Protein AF-A0A1C7LZR3-F1 (afdb_monomer)

Nearest PDB structures (foldseek):
  7mqa-assembly1_LJ  TM=7.200E-01  e=7.992E-13  Homo sapiens
  7mq9-assembly1_LJ  TM=7.193E-01  e=1.132E-12  Homo sapiens
  6zqd-assembly1_UO  TM=6.254E-01  e=3.768E-10  Saccharomyces cerevisiae S288C
  6lqt-assembly1_AF  TM=6.104E-01  e=6.873E-09  Saccharomyces cerevisiae S288C
  6l3q-assembly1_B  TM=8.251E-01  e=5.052E-07  Thermochaetoides thermophila DSM 1495

InterPro domains:
  IPR018983 U3 small nucleolar RNA-associated protein 15, C-terminal [PF09384] (82-223)

Secondary structure (DSSP, 8-state):
---SS-EEEEEE-TTS-EEEEEETTS-EEEEEPPPPTTS--TT-SS-TTTTSS--STTTS------S----------PPP---TT-------------HHHHHHHTT-HHHHHHHHHHTT--HHHHHHHHHHHHHTT-HHHHHTT--HHHHHHHHHHHHHHTT-TTTHHHHHHHHHHHHHHHGGGTTS-HHHHHHHHHHHHHHHHHHHHHHHHHHHHHHHHHHHHHHHHHHH-

Organism: Grifola frondosa (NCBI:txid5627)

Solvent-accessib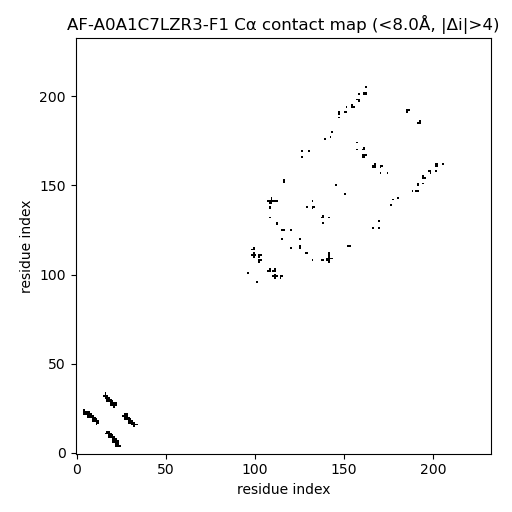le surface area (backbone atoms only — not comparable to full-atom values): 14676 Å² total; per-residue (Å²): 140,85,72,98,54,62,73,75,46,76,50,69,41,97,81,69,36,39,40,40,35,36,26,76,84,75,50,74,51,76,47,73,59,79,84,60,97,85,62,84,72,94,75,78,84,74,56,78,71,70,77,71,55,84,72,61,72,78,76,68,70,90,68,79,89,74,85,86,76,82,88,77,79,72,91,65,82,77,73,84,82,72,63,100,82,64,82,74,78,76,82,75,80,75,79,84,70,55,72,47,58,50,25,56,75,66,71,35,42,41,61,23,54,49,56,48,70,74,40,96,56,61,66,68,61,49,52,50,51,52,51,55,24,55,80,64,71,33,44,65,63,31,63,52,94,61,54,72,81,67,42,48,63,53,55,52,51,41,63,69,38,54,83,36,85,92,44,23,69,63,38,49,56,52,48,51,53,50,48,67,73,42,53,91,57,64,82,77,43,73,70,59,46,53,50,51,53,50,40,52,53,50,53,53,49,49,55,50,51,51,53,52,51,52,51,53,50,52,54,49,52,50,52,52,53,52,53,55,55,65,74,77,109

Sequence (233 aa):
MRYPAPVLCLAISPDETHIAAGMSDGTLSVRRRQPKASEPASKELFSVGALRSGAFESFLGGSLPSLGQGHVREKRKSKPIGDVDELRVESQRKKRLREYDRLLKGFKYSAALDSVLRKQVPPTTTFSLIQELIHRDGLRTALAGRDDVLLEPILRLLLKHVADPRFGEMVCDVANVVVEMYTPVLGQSPLIDALFVRLQKKVAAELRFQKELIKAKGALDMLLASAALFTIA

Radius of gyration: 33.88 Å; Cα contacts (8 Å, |Δi|>4): 132; chains: 1; bounding box: 96×62×61 Å

Foldseek 3Di:
DDDPAAFPDWDADPVNFWIWTQHPVRDIDIDGDDDDPPDPPPPPPDPPVVVPPPPPVVVPDPDDDDPDDDDPPPPDPPDDDDDPPDPDDPPDDDDDDDPLRVCVVVLVQLVSLVVPLVDVDPVVVNLVSLVVCVVVVNLLVNLPPDDPVSCVSLLVNLLVCCLPPVCVVVSVVSVVSNCVRCVVVPPVDPSVVVSVVSNVVSNVVSVVVVVVVVVVVVVVVVVVVVVVVVVVD

Mean predicted aligned error: 17.24 Å

Structure (mmCIF, N/CA/C/O backbone):
data_AF-A0A1C7LZR3-F1
#
_entry.id   AF-A0A1C7LZR3-F1
#
loop_
_atom_site.group_PDB
_atom_site.id
_atom_site.type_symbol
_atom_site.label_atom_id
_atom_site.label_alt_id
_atom_site.label_comp_id
_atom_site.label_asym_id
_atom_site.label_entity_id
_atom_site.label_seq_id
_atom_site.pdbx_PDB_ins_code
_atom_site.Cartn_x
_atom_site.Cartn_y
_atom_site.Cartn_z
_atom_site.occupancy
_atom_site.B_iso_or_equiv
_atom_site.auth_seq_id
_atom_site.auth_comp_id
_atom_site.auth_asym_id
_atom_site.auth_atom_id
_atom_site.pdbx_PDB_model_num
ATOM 1 N N . MET A 1 1 ? 19.565 42.910 -1.222 1.00 63.09 1 MET A N 1
ATOM 2 C CA . MET A 1 1 ? 19.809 42.367 -2.579 1.00 63.09 1 ME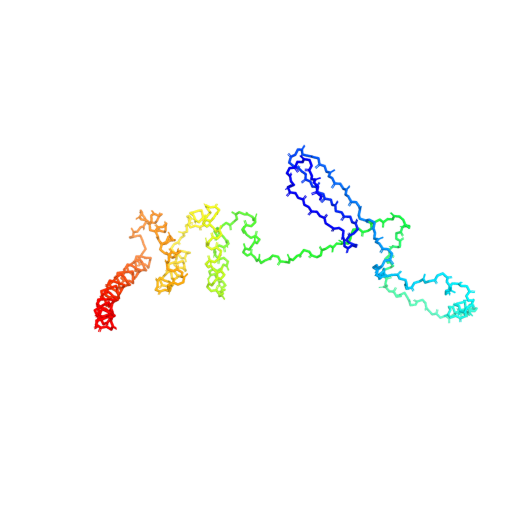T A CA 1
ATOM 3 C C . MET A 1 1 ? 18.466 42.242 -3.281 1.00 63.09 1 MET A C 1
ATOM 5 O O . MET A 1 1 ? 17.587 41.619 -2.705 1.00 63.09 1 MET A O 1
ATOM 9 N N . ARG A 1 2 ? 18.269 42.869 -4.448 1.00 80.44 2 ARG A N 1
ATOM 10 C CA . ARG A 1 2 ? 17.030 42.750 -5.239 1.00 80.44 2 ARG A CA 1
ATOM 11 C C . ARG A 1 2 ? 17.375 42.219 -6.630 1.00 80.44 2 ARG A C 1
ATOM 13 O O . ARG A 1 2 ? 18.298 42.744 -7.256 1.00 80.44 2 ARG A O 1
ATOM 20 N N . TYR A 1 3 ? 16.667 41.177 -7.058 1.00 87.06 3 TYR A N 1
ATOM 21 C CA . TYR A 1 3 ? 16.706 40.660 -8.424 1.00 87.06 3 TYR A CA 1
ATOM 22 C C . TYR A 1 3 ? 15.549 41.276 -9.221 1.00 87.06 3 TYR A C 1
ATOM 24 O O . TYR A 1 3 ? 14.493 41.514 -8.632 1.00 87.06 3 TYR A O 1
ATOM 32 N N . PRO A 1 4 ? 15.749 41.588 -10.511 1.00 86.44 4 PRO A N 1
ATOM 33 C CA . PRO A 1 4 ? 14.726 42.224 -11.339 1.00 86.44 4 PRO A CA 1
ATOM 34 C C . PRO A 1 4 ? 13.537 41.300 -11.639 1.00 86.44 4 PRO A C 1
ATOM 36 O O . PRO A 1 4 ? 12.422 41.787 -11.790 1.00 86.44 4 PRO A O 1
ATOM 39 N N . ALA A 1 5 ? 13.759 39.985 -11.668 1.00 88.75 5 ALA A N 1
ATOM 40 C CA . ALA A 1 5 ? 12.741 38.974 -11.926 1.00 88.75 5 ALA A CA 1
ATOM 41 C C . ALA A 1 5 ? 12.815 37.824 -10.894 1.00 88.75 5 ALA A C 1
ATOM 43 O O . ALA A 1 5 ? 13.836 37.670 -10.210 1.00 88.75 5 ALA A O 1
ATOM 44 N N . PRO A 1 6 ? 11.741 37.021 -10.748 1.00 92.12 6 PRO A N 1
ATOM 45 C CA . PRO A 1 6 ? 11.723 35.837 -9.890 1.00 92.12 6 PRO A CA 1
ATOM 46 C C . PRO A 1 6 ? 12.875 34.870 -10.191 1.00 92.12 6 PRO A C 1
ATOM 48 O O . PRO A 1 6 ? 13.118 34.515 -11.343 1.00 92.12 6 PRO A O 1
ATOM 51 N N . VAL A 1 7 ? 13.578 34.427 -9.148 1.00 91.31 7 VAL A N 1
ATOM 52 C CA . VAL A 1 7 ? 14.713 33.497 -9.261 1.00 91.31 7 VAL A CA 1
ATOM 53 C C . VAL A 1 7 ? 14.196 32.060 -9.332 1.00 91.31 7 VAL A C 1
ATOM 55 O O . VAL A 1 7 ? 13.480 31.620 -8.436 1.00 91.31 7 VAL A O 1
ATOM 58 N N . LEU A 1 8 ? 14.591 31.324 -10.371 1.00 91.38 8 LEU A N 1
ATOM 59 C CA . LEU A 1 8 ? 14.262 29.907 -10.561 1.00 91.38 8 LEU A CA 1
ATOM 60 C C . LEU A 1 8 ? 15.380 28.981 -10.076 1.00 91.38 8 LEU A C 1
ATOM 62 O O . LEU A 1 8 ? 15.114 27.897 -9.559 1.00 91.38 8 LEU A O 1
ATOM 66 N N . CYS A 1 9 ? 16.637 29.391 -10.245 1.00 87.31 9 CYS A N 1
ATOM 67 C CA . CYS A 1 9 ? 17.792 28.607 -9.824 1.00 87.31 9 CYS A CA 1
ATOM 68 C C . CYS A 1 9 ? 18.914 29.500 -9.288 1.00 87.31 9 CYS A C 1
ATOM 70 O O . CYS A 1 9 ? 19.078 30.645 -9.708 1.00 87.31 9 CYS A O 1
ATOM 72 N N . LEU A 1 10 ? 19.689 28.970 -8.341 1.00 91.50 10 LEU A N 1
ATOM 73 C CA . LEU A 1 10 ? 20.778 29.676 -7.674 1.00 91.50 10 LEU A CA 1
ATOM 74 C C . LEU A 1 10 ? 21.957 28.720 -7.474 1.00 91.50 10 LEU A C 1
ATOM 76 O O . LEU A 1 10 ? 21.764 27.571 -7.079 1.00 91.50 10 LEU A O 1
ATOM 80 N N . ALA A 1 11 ? 23.171 29.207 -7.703 1.00 90.38 11 ALA A N 1
ATOM 81 C CA . ALA A 1 11 ? 24.409 28.509 -7.392 1.00 90.38 11 ALA A CA 1
ATOM 82 C C . ALA A 1 11 ? 25.384 29.457 -6.688 1.00 90.38 11 ALA A C 1
ATOM 84 O O . ALA A 1 11 ? 25.445 30.649 -6.997 1.00 90.38 11 ALA A O 1
ATOM 85 N N . ILE A 1 12 ? 26.149 28.914 -5.745 1.00 90.56 12 ILE A N 1
ATOM 86 C CA . ILE A 1 12 ? 27.136 29.651 -4.954 1.00 90.56 12 ILE A CA 1
ATOM 87 C C . ILE A 1 12 ? 28.497 28.987 -5.168 1.00 90.56 12 ILE A C 1
ATOM 89 O O . ILE A 1 12 ? 28.594 27.758 -5.181 1.00 90.56 12 ILE A O 1
ATOM 93 N N . SER A 1 13 ? 29.533 29.799 -5.377 1.00 84.38 13 SER A N 1
ATOM 94 C CA . SER A 1 13 ? 30.917 29.326 -5.466 1.00 84.38 13 SER A CA 1
ATOM 95 C C . SER A 1 13 ? 31.362 28.692 -4.138 1.00 84.38 13 SER A C 1
ATOM 97 O O . SER A 1 13 ? 30.980 29.208 -3.088 1.00 84.38 13 SER A O 1
ATOM 99 N N . PRO A 1 14 ? 32.200 27.637 -4.150 1.00 78.88 14 PRO A N 1
ATOM 100 C CA . PRO A 1 14 ? 32.770 27.048 -2.934 1.00 78.88 14 PRO A CA 1
ATOM 101 C C . PRO A 1 14 ? 33.506 28.052 -2.037 1.00 78.88 14 PRO A C 1
ATOM 103 O O . PRO A 1 14 ? 33.539 27.870 -0.827 1.00 78.88 14 PRO A O 1
ATOM 106 N N . ASP A 1 15 ? 34.050 29.120 -2.627 1.00 79.56 15 ASP A N 1
ATOM 107 C CA . ASP A 1 15 ? 34.745 30.190 -1.903 1.00 79.56 15 ASP A CA 1
ATOM 108 C C . ASP A 1 15 ? 33.789 31.299 -1.410 1.00 79.56 15 ASP A C 1
ATOM 110 O O . ASP A 1 15 ? 34.239 32.364 -1.002 1.00 79.56 15 ASP A O 1
ATOM 114 N N . GLU A 1 16 ? 32.467 31.119 -1.543 1.00 79.44 16 GLU A N 1
ATOM 115 C CA . GLU A 1 16 ? 31.407 32.090 -1.192 1.00 79.44 16 GLU A CA 1
ATOM 116 C C . GLU A 1 16 ? 31.527 33.469 -1.880 1.00 79.44 16 GLU A C 1
ATOM 118 O O . GLU A 1 16 ? 30.827 34.432 -1.558 1.00 79.44 16 GLU A O 1
ATOM 123 N N . THR A 1 17 ? 32.404 33.574 -2.878 1.00 84.56 17 THR A N 1
ATOM 124 C CA . THR A 1 17 ? 32.728 34.832 -3.559 1.00 84.56 17 THR A CA 1
ATOM 125 C C . THR A 1 17 ? 31.755 35.182 -4.676 1.00 84.56 17 THR A C 1
ATOM 127 O O . THR A 1 17 ? 31.560 36.362 -4.964 1.00 84.56 17 THR A O 1
ATOM 130 N N . HIS A 1 18 ? 31.149 34.184 -5.319 1.00 87.88 18 HIS A N 1
ATOM 131 C CA . HIS A 1 18 ? 30.285 34.371 -6.483 1.00 87.88 18 HIS A CA 1
ATOM 132 C C . HIS A 1 18 ? 28.933 33.710 -6.257 1.00 87.88 18 HIS A C 1
ATOM 134 O O . HIS A 1 18 ? 28.857 32.569 -5.802 1.00 87.88 18 HIS A O 1
ATOM 140 N N . ILE A 1 19 ? 27.876 34.427 -6.624 1.00 90.44 19 ILE A N 1
ATOM 141 C CA . ILE A 1 19 ? 26.504 33.934 -6.642 1.00 90.44 19 ILE A CA 1
ATOM 142 C C . ILE A 1 19 ? 25.979 34.102 -8.066 1.00 90.44 19 ILE A C 1
ATOM 144 O O . ILE A 1 19 ? 26.005 35.208 -8.610 1.00 90.44 19 ILE A O 1
ATOM 148 N N . ALA A 1 20 ? 25.502 33.013 -8.661 1.00 91.81 20 ALA A N 1
ATOM 149 C CA . ALA A 1 20 ? 24.847 33.003 -9.962 1.00 91.81 20 ALA A CA 1
ATOM 150 C C . ALA A 1 20 ? 23.364 32.659 -9.780 1.00 91.81 20 ALA A C 1
ATOM 152 O O . ALA A 1 20 ? 23.044 31.631 -9.187 1.00 91.81 20 ALA A O 1
ATOM 153 N N . ALA A 1 21 ? 22.468 33.515 -10.273 1.00 92.38 21 ALA A N 1
ATOM 154 C CA . ALA A 1 21 ? 21.018 33.345 -10.186 1.00 92.38 21 ALA A CA 1
ATOM 155 C C . ALA A 1 21 ? 20.388 33.360 -11.585 1.00 92.38 21 ALA A C 1
ATOM 157 O O . ALA A 1 21 ? 20.572 34.331 -12.321 1.00 92.38 21 ALA A O 1
ATOM 158 N N . GLY A 1 22 ? 19.646 32.311 -11.942 1.00 94.19 22 GLY A N 1
ATOM 159 C CA . GLY A 1 22 ? 18.825 32.259 -13.153 1.00 94.19 22 GLY A CA 1
ATOM 160 C C . GLY A 1 22 ? 17.393 32.696 -12.857 1.00 94.19 22 GLY A C 1
ATOM 161 O O . GLY A 1 22 ? 16.789 32.226 -11.889 1.00 94.19 22 GLY A O 1
ATOM 162 N N . MET A 1 23 ? 16.863 33.607 -13.669 1.00 93.88 23 MET A N 1
ATOM 163 C CA . MET A 1 23 ? 15.552 34.231 -13.476 1.00 93.88 23 MET A CA 1
ATOM 164 C C . MET A 1 23 ? 14.506 33.718 -14.478 1.00 93.88 23 MET A C 1
ATOM 166 O O . MET A 1 23 ? 14.837 33.096 -15.487 1.00 93.88 23 MET A O 1
ATOM 170 N N . SER A 1 24 ? 13.224 33.954 -14.189 1.00 92.75 24 SER A N 1
ATOM 171 C CA . SER A 1 24 ? 12.091 33.481 -15.002 1.00 92.75 24 SER A CA 1
ATOM 172 C C . SER A 1 24 ? 11.977 34.124 -16.385 1.00 92.75 24 SER A C 1
ATOM 174 O O . SER A 1 24 ? 11.286 33.595 -17.247 1.00 92.75 24 SER A O 1
ATOM 176 N N . ASP A 1 25 ? 12.642 35.256 -16.598 1.00 88.12 25 ASP A N 1
ATOM 177 C CA . ASP A 1 25 ? 12.752 35.942 -17.889 1.00 88.12 25 ASP A CA 1
ATOM 178 C C . ASP A 1 25 ? 13.878 35.371 -18.776 1.00 88.12 25 ASP A C 1
ATOM 180 O O . ASP A 1 25 ? 14.120 35.867 -19.873 1.00 88.12 25 ASP A O 1
ATOM 184 N N . GLY A 1 26 ? 14.573 34.325 -18.311 1.00 84.94 26 GLY A N 1
ATOM 185 C CA . GLY A 1 26 ? 15.705 33.718 -19.007 1.00 84.94 26 GLY A CA 1
ATOM 186 C C . GLY A 1 26 ? 17.026 34.462 -18.807 1.00 84.94 26 GLY A C 1
ATOM 187 O O . GLY A 1 26 ? 18.037 34.067 -19.388 1.00 84.94 26 GLY A O 1
ATOM 188 N N . THR A 1 27 ? 17.057 35.513 -17.981 1.00 88.25 27 THR A N 1
ATOM 189 C CA . THR A 1 27 ? 18.289 36.254 -17.705 1.00 88.25 27 THR A CA 1
ATOM 190 C C . THR A 1 27 ? 19.099 35.605 -16.576 1.00 88.25 27 THR A C 1
ATOM 192 O O . THR A 1 27 ? 18.567 34.993 -15.643 1.00 88.25 27 THR A O 1
ATOM 195 N N . LEU A 1 28 ? 20.427 35.717 -16.669 1.00 88.62 28 LEU A N 1
ATOM 196 C CA . LEU A 1 28 ? 21.382 35.210 -15.681 1.00 88.62 28 LEU A CA 1
ATOM 197 C C . LEU A 1 28 ? 22.049 36.391 -14.969 1.00 88.62 28 LEU A C 1
ATOM 199 O O . LEU A 1 28 ? 22.733 37.196 -15.596 1.00 88.62 28 LEU A O 1
ATOM 203 N N . SER A 1 29 ? 21.902 36.472 -13.646 1.00 89.25 29 SER A N 1
ATOM 204 C CA . SER A 1 29 ? 22.586 37.468 -12.815 1.00 89.25 29 SER A CA 1
ATOM 205 C C . SER A 1 29 ? 23.746 36.823 -12.060 1.00 89.25 29 SER A C 1
ATOM 207 O O . SER A 1 29 ? 23.520 36.075 -11.108 1.00 89.25 29 SER A O 1
ATOM 209 N N . VAL A 1 30 ? 24.985 37.184 -12.409 1.00 90.12 30 VAL A N 1
ATOM 210 C CA . VAL A 1 30 ? 26.196 36.809 -11.658 1.00 90.12 30 VAL A CA 1
ATOM 211 C C . VAL A 1 30 ? 26.657 37.994 -10.818 1.00 90.12 30 VAL A C 1
ATOM 213 O O . VAL A 1 30 ? 26.871 39.090 -11.331 1.00 90.12 30 VAL A O 1
ATOM 216 N N . ARG A 1 31 ? 26.803 37.788 -9.510 1.00 85.12 31 ARG A N 1
ATOM 217 C CA . ARG A 1 31 ? 27.263 38.815 -8.571 1.00 85.12 31 ARG A CA 1
ATOM 218 C C . ARG A 1 31 ? 28.459 38.311 -7.784 1.00 85.12 31 ARG A C 1
ATOM 220 O O . ARG A 1 31 ? 28.472 37.169 -7.330 1.00 85.12 31 ARG A O 1
ATOM 227 N N . ARG A 1 32 ? 29.442 39.190 -7.596 1.00 86.56 32 ARG A N 1
ATOM 228 C CA . ARG A 1 32 ? 30.658 38.921 -6.828 1.00 86.56 32 ARG A CA 1
ATOM 229 C C . ARG A 1 32 ? 30.639 39.712 -5.522 1.00 86.56 32 ARG A C 1
ATOM 231 O O . ARG A 1 32 ? 30.422 40.922 -5.537 1.00 86.56 32 ARG A O 1
ATOM 238 N N . ARG A 1 33 ? 30.878 39.038 -4.398 1.00 82.00 33 ARG A N 1
ATOM 239 C CA . ARG A 1 33 ? 31.160 39.668 -3.103 1.00 82.00 33 ARG A CA 1
ATOM 240 C C . ARG A 1 33 ? 32.653 40.000 -3.056 1.00 82.00 33 ARG A C 1
ATOM 242 O O . ARG A 1 33 ? 33.479 39.128 -3.311 1.00 82.00 33 ARG A O 1
ATOM 249 N N . GLN A 1 34 ? 33.004 41.247 -2.736 1.00 72.44 34 GLN A N 1
ATOM 250 C CA . GLN A 1 34 ? 34.378 41.567 -2.343 1.00 72.44 34 GLN A CA 1
ATOM 251 C C . GLN A 1 34 ? 34.533 41.255 -0.847 1.00 72.44 34 GLN A C 1
ATOM 253 O O . GLN A 1 34 ? 33.767 41.805 -0.047 1.00 72.44 34 GLN A O 1
ATOM 258 N N . PRO A 1 35 ? 35.442 40.345 -0.456 1.00 67.38 35 PRO A N 1
ATOM 259 C CA . PRO A 1 35 ? 35.682 40.065 0.953 1.00 67.38 35 PRO A CA 1
ATOM 260 C C . PRO A 1 35 ? 36.243 41.321 1.634 1.00 67.38 35 PRO A C 1
ATOM 262 O O . PRO A 1 35 ? 37.084 42.024 1.075 1.00 67.38 35 PRO A O 1
ATOM 265 N N . LYS A 1 36 ? 35.748 41.632 2.837 1.00 63.28 36 LYS A N 1
ATOM 266 C CA . LYS A 1 36 ? 36.325 42.690 3.678 1.00 63.28 36 LYS A CA 1
ATOM 267 C C . LYS A 1 36 ? 37.627 42.169 4.287 1.00 63.28 36 LYS A C 1
ATOM 269 O O . LYS A 1 36 ? 37.694 41.004 4.659 1.00 63.28 36 LYS A O 1
ATOM 274 N N . ALA A 1 37 ? 38.610 43.051 4.468 1.00 58.75 37 ALA A N 1
ATOM 275 C CA . ALA A 1 37 ? 39.942 42.743 5.009 1.00 58.75 37 ALA A CA 1
ATOM 276 C C . ALA A 1 37 ? 39.963 42.120 6.429 1.00 58.75 37 ALA A C 1
ATOM 278 O O . ALA A 1 37 ? 41.032 41.823 6.948 1.00 58.75 37 ALA A O 1
ATOM 279 N N . SER A 1 38 ? 38.804 41.936 7.068 1.00 57.44 38 SER A N 1
ATOM 280 C CA . SER A 1 38 ? 38.648 41.374 8.413 1.00 57.44 38 SER A CA 1
ATOM 281 C C . SER A 1 38 ? 38.247 39.892 8.444 1.00 57.44 38 SER A C 1
ATOM 283 O O . SER A 1 38 ? 38.102 39.343 9.532 1.00 57.44 38 SER A O 1
ATOM 285 N N . GLU A 1 39 ? 38.022 39.240 7.298 1.00 56.47 39 GLU A N 1
ATOM 286 C CA . GLU A 1 39 ? 37.823 37.782 7.240 1.00 56.47 39 GLU A CA 1
ATOM 287 C C . GLU A 1 39 ? 39.171 37.097 6.950 1.00 56.47 39 GLU A C 1
ATOM 289 O O . GLU A 1 39 ? 39.850 37.496 5.999 1.00 56.47 39 GLU A O 1
ATOM 294 N N . PRO A 1 40 ? 39.605 36.094 7.743 1.00 50.72 40 PRO A N 1
ATOM 295 C CA . PRO A 1 40 ? 40.865 35.418 7.483 1.00 50.72 40 PRO A CA 1
ATOM 296 C C . PRO A 1 40 ? 40.730 34.628 6.182 1.00 50.72 40 PRO A C 1
ATOM 298 O O . PRO A 1 40 ? 40.030 33.617 6.117 1.00 50.72 40 PRO A O 1
ATOM 301 N N . ALA A 1 41 ? 41.412 35.096 5.138 1.00 48.50 41 ALA A N 1
ATOM 302 C CA . ALA A 1 41 ? 41.631 34.325 3.930 1.00 48.50 41 ALA A CA 1
ATOM 303 C C . ALA A 1 41 ? 42.384 33.051 4.326 1.00 48.50 41 ALA A C 1
ATOM 305 O O . ALA A 1 41 ? 43.579 33.070 4.625 1.00 48.50 41 ALA A O 1
ATOM 306 N N . SER A 1 42 ? 41.685 31.924 4.361 1.00 50.69 42 SER A N 1
ATOM 307 C CA . SER A 1 42 ? 42.279 30.606 4.542 1.00 50.69 42 SER A CA 1
ATOM 308 C C . SER A 1 42 ? 43.036 30.214 3.271 1.00 50.69 42 SER A C 1
ATOM 310 O O . SER A 1 42 ? 42.582 29.344 2.538 1.00 50.69 42 SER A O 1
ATOM 312 N N . LYS A 1 43 ? 44.154 30.905 2.978 1.00 53.03 43 LYS A N 1
ATOM 313 C CA . LYS A 1 43 ? 45.186 30.564 1.972 1.00 53.03 43 LYS A CA 1
ATOM 314 C C . LYS A 1 43 ? 46.352 31.579 1.933 1.00 53.03 43 LYS A C 1
ATOM 316 O O . LYS A 1 43 ? 46.850 31.915 0.871 1.00 53.03 43 LYS A O 1
ATOM 321 N N . GLU A 1 44 ? 46.870 31.998 3.085 1.00 45.97 44 GLU A N 1
ATOM 322 C CA . GLU A 1 44 ? 48.230 32.573 3.198 1.00 45.97 44 GLU A CA 1
ATOM 323 C C . GLU A 1 44 ? 49.224 31.470 3.618 1.00 45.97 44 GLU A C 1
ATOM 325 O O . GLU A 1 44 ? 49.938 31.580 4.609 1.00 45.97 44 GLU A O 1
ATOM 330 N N . LEU A 1 45 ? 49.225 30.336 2.905 1.00 45.53 45 LEU A N 1
ATOM 331 C CA . LEU A 1 45 ? 50.180 29.235 3.132 1.00 45.53 45 LEU A CA 1
ATOM 332 C C . LEU A 1 45 ? 51.399 29.292 2.199 1.00 45.53 45 LEU A C 1
ATOM 334 O O . LEU A 1 45 ? 52.289 28.456 2.309 1.00 45.53 45 LEU A O 1
ATOM 338 N N . PHE A 1 46 ? 51.477 30.296 1.323 1.00 48.59 46 PHE A N 1
ATOM 339 C CA . PHE A 1 46 ? 52.637 30.538 0.465 1.00 48.59 46 PHE A CA 1
ATOM 340 C C . PHE A 1 46 ? 52.953 32.030 0.430 1.00 48.59 46 PHE A C 1
ATOM 342 O O . PHE A 1 46 ? 52.800 32.702 -0.588 1.00 48.59 46 PHE A O 1
ATOM 349 N N . SER A 1 47 ? 53.376 32.563 1.577 1.00 44.38 47 SER A N 1
ATOM 350 C CA . SER A 1 47 ? 53.903 33.917 1.633 1.00 44.38 47 SER A CA 1
ATOM 351 C C . SER A 1 47 ? 55.175 34.002 0.782 1.00 44.38 47 SER A C 1
ATOM 353 O O . SER A 1 47 ? 56.101 33.194 0.881 1.00 44.38 47 SER A O 1
ATOM 355 N N . VAL A 1 48 ? 55.222 35.032 -0.057 1.00 52.59 48 VAL A N 1
ATOM 356 C CA . VAL A 1 48 ? 56.306 35.378 -0.994 1.00 52.59 48 VAL A CA 1
ATOM 357 C C . VAL A 1 48 ? 57.680 35.522 -0.298 1.00 52.59 48 VAL A C 1
ATOM 359 O O . VAL A 1 48 ? 58.721 35.517 -0.951 1.00 52.59 48 VAL A O 1
ATOM 362 N N . GLY A 1 49 ? 57.710 35.589 1.038 1.00 49.97 49 GLY A N 1
ATOM 363 C CA . GLY A 1 49 ? 58.930 35.576 1.849 1.00 49.97 49 GLY A CA 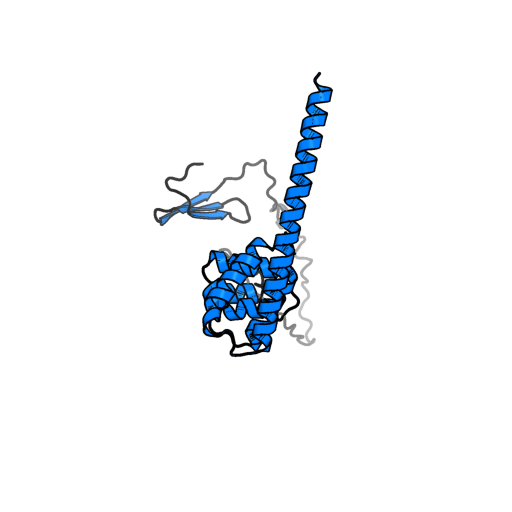1
ATOM 364 C C . GLY A 1 49 ? 59.654 34.224 1.897 1.00 49.97 49 GLY A C 1
ATOM 365 O O . GLY A 1 49 ? 60.879 34.212 1.998 1.00 49.97 49 GLY A O 1
ATOM 366 N N . ALA A 1 50 ? 58.945 33.096 1.757 1.00 47.81 50 ALA A N 1
ATOM 367 C CA . ALA A 1 50 ? 59.556 31.761 1.787 1.00 47.81 50 ALA A CA 1
ATOM 368 C C . ALA A 1 50 ? 60.298 31.398 0.485 1.00 47.81 50 ALA A C 1
ATOM 370 O O . ALA A 1 50 ? 61.155 30.523 0.492 1.00 47.81 50 ALA A O 1
ATOM 371 N N . LEU A 1 51 ? 60.017 32.099 -0.620 1.00 53.12 51 LEU A N 1
ATOM 372 C CA . LEU A 1 51 ? 60.701 31.917 -1.908 1.00 53.12 51 LEU A CA 1
ATOM 373 C C . LEU A 1 51 ? 62.040 32.672 -1.999 1.00 53.12 51 LEU A C 1
ATOM 375 O O . LEU A 1 51 ? 62.789 32.465 -2.949 1.00 53.12 51 LEU A O 1
ATOM 379 N N . ARG A 1 52 ? 62.347 33.564 -1.044 1.00 50.97 52 ARG A N 1
ATOM 380 C CA . ARG A 1 52 ? 63.570 34.390 -1.063 1.00 50.97 52 ARG A CA 1
ATOM 381 C C . ARG A 1 52 ? 64.748 33.806 -0.291 1.00 50.97 52 ARG A C 1
ATOM 383 O O . ARG A 1 52 ? 65.861 34.291 -0.474 1.00 50.97 52 ARG A O 1
ATOM 390 N N . SER A 1 53 ? 64.547 32.797 0.556 1.00 48.50 53 SER A N 1
ATOM 391 C CA . SER A 1 53 ? 65.676 32.099 1.168 1.00 48.50 53 SER A CA 1
ATOM 392 C C . SER A 1 53 ? 66.041 30.921 0.264 1.00 48.50 53 SER A C 1
ATOM 394 O O . SER A 1 53 ? 65.242 30.015 0.044 1.00 48.50 53 SER A O 1
ATOM 396 N N . GLY A 1 54 ? 67.238 30.962 -0.324 1.00 49.84 54 GLY A N 1
ATOM 397 C CA . GLY A 1 54 ? 67.792 29.929 -1.210 1.00 49.84 54 GLY A CA 1
ATOM 398 C C . GLY A 1 54 ? 68.089 28.599 -0.505 1.00 49.84 54 GLY A C 1
ATOM 399 O O . GLY A 1 54 ? 69.117 27.984 -0.747 1.00 49.84 54 GLY A O 1
ATOM 400 N N . ALA A 1 55 ? 67.213 28.163 0.400 1.00 49.78 55 ALA A N 1
ATOM 401 C CA . ALA A 1 55 ? 67.338 26.943 1.185 1.00 49.78 55 ALA A CA 1
ATOM 402 C C . ALA A 1 55 ? 66.658 25.726 0.525 1.00 49.78 55 ALA A C 1
ATOM 404 O O . ALA A 1 55 ? 66.739 24.623 1.061 1.00 49.78 55 ALA A O 1
ATOM 405 N N . PHE A 1 56 ? 65.993 25.897 -0.627 1.00 45.94 56 PHE A N 1
ATOM 406 C CA . PHE A 1 56 ? 65.298 24.806 -1.324 1.00 45.94 56 PHE A CA 1
ATOM 407 C C . PHE A 1 56 ? 66.144 24.106 -2.406 1.00 45.94 56 PHE A C 1
ATOM 409 O O . PHE A 1 56 ? 65.895 22.940 -2.705 1.00 45.94 56 PHE A O 1
ATOM 416 N N . GLU A 1 57 ? 67.191 24.747 -2.941 1.00 50.75 57 GLU A N 1
ATOM 417 C CA . GLU A 1 57 ? 68.074 24.132 -3.955 1.00 50.75 57 GLU A CA 1
ATOM 418 C C . GLU A 1 57 ? 68.896 22.952 -3.408 1.00 50.75 57 GLU A C 1
ATOM 420 O O . GLU A 1 57 ? 69.247 22.039 -4.151 1.00 50.75 57 GLU A O 1
ATOM 425 N N . SER A 1 58 ? 69.123 22.901 -2.095 1.00 53.00 58 SER A N 1
ATOM 426 C CA . SER A 1 58 ? 69.908 21.841 -1.453 1.00 53.00 58 SER A CA 1
ATOM 427 C C . SER A 1 58 ? 69.102 20.579 -1.117 1.00 53.00 58 SER A C 1
ATOM 429 O O . SER A 1 58 ? 69.694 19.563 -0.761 1.00 53.00 58 SER A O 1
ATOM 431 N N . PHE A 1 59 ? 67.764 20.613 -1.211 1.00 48.97 59 PHE A N 1
ATOM 432 C CA . PHE A 1 59 ? 66.903 19.477 -0.836 1.00 48.97 59 PHE A CA 1
ATOM 433 C C . PHE A 1 59 ? 66.440 18.632 -2.038 1.00 48.97 59 PHE A C 1
ATOM 435 O O . PHE A 1 59 ? 65.955 17.517 -1.859 1.00 48.97 59 PHE A O 1
ATOM 442 N N . LEU A 1 60 ? 66.645 19.114 -3.269 1.00 49.03 60 LEU A N 1
ATOM 443 C CA . LEU A 1 60 ? 66.391 18.377 -4.515 1.00 49.03 60 LEU A CA 1
ATOM 444 C C . LEU A 1 60 ? 67.693 17.950 -5.210 1.00 49.03 60 LEU A C 1
ATOM 446 O O . LEU A 1 60 ? 67.853 18.102 -6.415 1.00 49.03 60 LEU A O 1
ATOM 450 N N . GLY A 1 61 ? 68.607 17.361 -4.433 1.00 46.41 61 GLY A N 1
ATOM 451 C CA . GLY A 1 61 ? 69.393 16.213 -4.895 1.00 46.41 61 GLY A CA 1
ATOM 452 C C . GLY A 1 61 ? 70.153 16.389 -6.209 1.00 46.41 61 GLY A C 1
ATOM 453 O O . GLY A 1 61 ? 70.008 15.577 -7.120 1.00 46.41 61 GLY A O 1
ATOM 454 N N . GLY A 1 62 ? 71.012 17.405 -6.285 1.00 54.59 62 GLY A N 1
ATOM 455 C CA . GLY A 1 62 ? 72.099 17.422 -7.256 1.00 54.59 62 GLY A CA 1
ATOM 456 C C . GLY A 1 62 ? 73.114 16.321 -6.937 1.00 54.59 62 GLY A C 1
ATOM 457 O O . GLY A 1 62 ? 74.018 16.526 -6.132 1.00 54.59 62 GLY A O 1
ATOM 458 N N . SER A 1 63 ? 72.987 15.159 -7.582 1.00 41.59 63 SER A N 1
ATOM 459 C CA . SER A 1 63 ? 74.082 14.196 -7.719 1.00 41.59 63 SER A CA 1
ATOM 460 C C . SER A 1 63 ? 74.270 13.828 -9.187 1.00 41.59 63 SER A C 1
ATOM 462 O O . SER A 1 63 ? 73.332 13.404 -9.860 1.00 41.59 63 SER A O 1
ATOM 464 N N . LEU A 1 64 ? 75.507 13.999 -9.643 1.00 48.31 64 LEU A N 1
ATOM 465 C CA . LEU A 1 64 ? 76.077 13.593 -10.927 1.00 48.31 64 LEU A CA 1
ATOM 466 C C . LEU A 1 64 ? 75.637 12.184 -11.389 1.00 48.31 64 LEU A C 1
ATOM 468 O O . LEU A 1 64 ?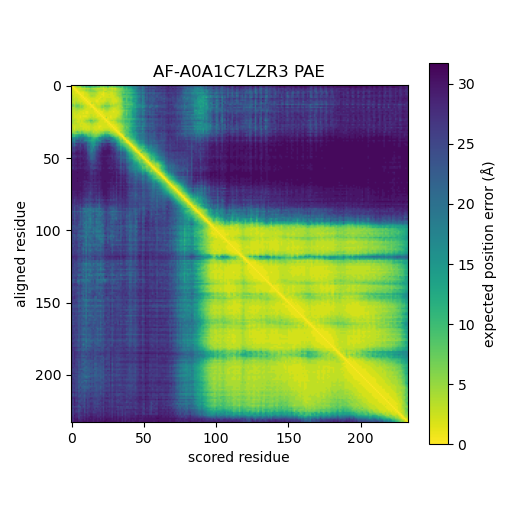 75.317 11.334 -10.554 1.00 48.31 64 LEU A O 1
ATOM 472 N N . PRO A 1 65 ? 75.655 11.894 -12.707 1.00 47.44 65 PRO A N 1
ATOM 473 C CA . PRO A 1 65 ? 75.192 10.618 -13.230 1.00 47.44 65 PRO A CA 1
ATOM 474 C C . PRO A 1 65 ? 76.171 9.504 -12.844 1.00 47.44 65 PRO A C 1
ATOM 476 O O . PRO A 1 65 ? 77.271 9.409 -13.385 1.00 47.44 65 PRO A O 1
ATOM 479 N N . SER A 1 66 ? 75.757 8.631 -11.928 1.00 45.72 66 SER A N 1
ATOM 480 C CA . SER A 1 66 ? 76.381 7.319 -11.772 1.00 45.72 66 SER A CA 1
ATOM 481 C C . SER A 1 66 ? 75.834 6.406 -12.868 1.00 45.72 66 SER A C 1
ATOM 483 O O . SER A 1 66 ? 74.654 6.048 -12.868 1.00 45.72 66 SER A O 1
ATOM 485 N N . LEU A 1 67 ? 76.681 6.089 -13.850 1.00 47.69 67 LEU A N 1
ATOM 486 C CA . LEU A 1 67 ? 76.405 5.065 -14.850 1.00 47.69 67 LEU A CA 1
ATOM 487 C C . LEU A 1 67 ? 76.094 3.731 -14.156 1.00 47.69 67 LEU A C 1
ATOM 489 O O . LEU A 1 67 ? 76.889 3.237 -13.363 1.00 47.69 67 LEU A O 1
ATOM 493 N N . GLY A 1 68 ? 74.976 3.117 -14.546 1.00 55.91 68 GLY A N 1
ATOM 494 C CA . GLY A 1 68 ? 74.664 1.730 -14.214 1.00 55.91 68 GLY A CA 1
ATOM 495 C C . GLY A 1 68 ? 73.815 1.549 -12.960 1.00 55.91 68 GLY A C 1
ATOM 496 O O . GLY A 1 68 ? 74.305 1.042 -11.962 1.00 55.91 68 GLY A O 1
ATOM 497 N N . GLN A 1 69 ? 72.518 1.858 -13.035 1.00 46.47 69 GLN A N 1
ATOM 498 C CA . GLN A 1 69 ? 71.489 1.205 -12.217 1.00 46.47 69 GLN A CA 1
ATOM 499 C C . GLN A 1 69 ? 70.131 1.272 -12.933 1.00 46.47 69 GLN A C 1
ATOM 501 O O . GLN A 1 69 ? 69.768 2.280 -13.537 1.00 46.47 69 GLN A O 1
ATOM 506 N N . GLY A 1 70 ? 69.432 0.136 -12.955 1.00 46.00 70 GLY A N 1
ATOM 507 C CA . GLY A 1 70 ? 68.304 -0.145 -13.841 1.00 46.00 70 GLY A CA 1
ATOM 508 C C . GLY A 1 70 ? 67.116 0.810 -13.714 1.00 46.00 70 GLY A C 1
ATOM 509 O O . GLY A 1 70 ? 66.721 1.229 -12.628 1.00 46.00 70 GLY A O 1
ATOM 510 N N . HIS A 1 71 ? 66.490 1.094 -14.856 1.00 47.06 71 HIS A N 1
ATOM 511 C CA . HIS A 1 71 ? 65.210 1.788 -14.938 1.00 47.06 71 HIS A CA 1
ATOM 512 C C . HIS A 1 71 ? 64.093 0.951 -14.294 1.00 47.06 71 HIS A C 1
ATOM 514 O O . HIS A 1 71 ? 63.453 0.123 -14.944 1.00 47.06 71 HIS A O 1
ATOM 520 N N . VAL A 1 72 ? 63.794 1.216 -13.023 1.00 56.25 72 VAL A N 1
ATOM 521 C CA . VAL A 1 72 ? 62.500 0.852 -12.443 1.00 56.25 72 VAL A CA 1
ATOM 522 C C . VAL A 1 72 ? 61.498 1.911 -12.891 1.00 56.25 72 VAL A C 1
ATOM 524 O O . VAL A 1 72 ? 61.379 2.986 -12.310 1.00 56.25 72 VAL A O 1
ATOM 527 N N . ARG A 1 73 ? 60.781 1.618 -13.980 1.00 50.84 73 ARG A N 1
ATOM 528 C CA . ARG A 1 73 ? 59.587 2.372 -14.376 1.00 50.84 73 ARG A CA 1
ATOM 529 C C . ARG A 1 73 ? 58.526 2.205 -13.288 1.00 50.84 73 ARG A C 1
ATOM 531 O O . ARG A 1 73 ? 57.746 1.252 -13.323 1.00 50.84 73 ARG A O 1
ATOM 538 N N . GLU A 1 74 ? 58.451 3.142 -12.350 1.00 55.75 74 GLU A N 1
ATOM 539 C CA . GLU A 1 74 ? 57.243 3.296 -11.549 1.00 55.75 74 GLU A CA 1
ATOM 540 C C . GLU A 1 74 ? 56.080 3.635 -12.489 1.00 55.75 74 GLU A C 1
ATOM 542 O O . GLU A 1 74 ? 56.018 4.701 -13.100 1.00 55.75 74 GLU A O 1
ATOM 547 N N . LYS A 1 75 ? 55.131 2.703 -12.623 1.00 53.00 75 LYS A N 1
ATOM 548 C CA . LYS A 1 75 ? 53.855 2.923 -13.314 1.00 53.00 75 LYS A CA 1
ATOM 549 C C . LYS A 1 75 ? 52.963 3.844 -12.475 1.00 53.00 75 LYS A C 1
ATOM 551 O O . LYS A 1 75 ? 51.909 3.434 -11.997 1.00 53.00 75 LYS A O 1
ATOM 556 N N . ARG A 1 76 ? 53.351 5.103 -12.303 1.00 58.53 76 ARG A N 1
ATOM 557 C CA . ARG A 1 76 ? 52.438 6.165 -11.878 1.00 58.53 76 ARG A CA 1
ATOM 558 C C . ARG A 1 76 ? 52.173 7.027 -13.098 1.00 58.53 76 ARG A C 1
ATOM 560 O O . ARG A 1 76 ? 53.058 7.714 -13.587 1.00 58.53 76 ARG A O 1
ATOM 567 N N . LYS A 1 77 ? 50.952 6.930 -13.632 1.00 56.12 77 LYS A N 1
ATOM 568 C CA . LYS A 1 77 ? 50.478 7.828 -14.691 1.00 56.12 77 LYS A CA 1
ATOM 569 C C . LYS A 1 77 ? 50.642 9.259 -14.172 1.00 56.12 77 LYS A C 1
ATOM 571 O O . LYS A 1 77 ? 49.962 9.625 -13.212 1.00 56.12 77 LYS A O 1
ATOM 576 N N . SER A 1 78 ? 51.550 10.032 -14.763 1.00 60.56 78 SER A N 1
ATOM 577 C CA . SER A 1 78 ? 51.651 11.463 -14.505 1.00 60.56 78 SER A CA 1
ATOM 578 C C . SER A 1 78 ? 50.302 12.081 -14.859 1.00 60.56 78 SER A C 1
ATOM 580 O O . SER A 1 78 ? 49.791 11.928 -15.970 1.00 60.56 78 SER A O 1
ATOM 582 N N . LYS A 1 79 ? 49.650 12.701 -13.874 1.00 63.50 79 LYS A N 1
ATOM 583 C CA . LYS A 1 79 ? 48.480 13.528 -14.161 1.00 63.50 79 LYS A CA 1
ATOM 584 C C . LYS A 1 79 ? 49.001 14.731 -14.955 1.00 63.50 79 LYS A C 1
ATOM 586 O O . LYS A 1 79 ? 49.962 15.338 -14.485 1.00 63.50 79 LYS A O 1
ATOM 591 N N . PRO A 1 80 ? 48.425 15.062 -16.121 1.00 60.97 80 PRO A N 1
ATOM 592 C CA . PRO A 1 80 ? 48.811 16.270 -16.833 1.00 60.97 80 PRO A CA 1
ATOM 593 C C . PRO A 1 80 ? 48.566 17.470 -15.913 1.00 60.97 80 PRO A C 1
ATOM 595 O O . PRO A 1 80 ? 47.496 17.588 -15.305 1.00 60.97 80 PRO A O 1
ATOM 598 N N . ILE A 1 81 ? 49.601 18.286 -15.750 1.00 59.78 81 ILE A N 1
ATOM 599 C CA . ILE A 1 81 ? 49.534 19.592 -15.101 1.00 59.78 81 ILE A CA 1
ATOM 600 C C . ILE A 1 81 ? 48.952 20.508 -16.179 1.00 59.78 81 ILE A C 1
ATOM 602 O O . ILE A 1 81 ? 49.595 20.709 -17.205 1.00 59.78 81 ILE A O 1
ATOM 606 N N . GLY A 1 82 ? 47.691 20.912 -16.010 1.00 59.88 82 GLY A N 1
ATOM 607 C CA . GLY A 1 82 ? 47.037 21.865 -16.910 1.00 59.88 82 GLY A CA 1
ATOM 608 C C . GLY A 1 82 ? 47.682 23.245 -16.790 1.00 59.88 82 GLY A C 1
ATOM 609 O O . GLY A 1 82 ? 48.310 23.542 -15.770 1.00 59.88 82 GLY A O 1
ATOM 610 N N . ASP A 1 83 ? 47.545 24.053 -17.840 1.00 67.81 83 ASP A N 1
ATOM 611 C CA . ASP A 1 83 ? 48.048 25.427 -17.881 1.00 67.81 83 ASP A CA 1
ATOM 612 C C . ASP A 1 83 ? 47.428 26.300 -16.777 1.00 67.81 83 ASP A C 1
ATOM 614 O O . ASP A 1 83 ? 46.355 26.006 -16.245 1.00 67.81 83 ASP A O 1
ATOM 618 N N . VAL A 1 84 ? 48.117 27.396 -16.448 1.00 61.19 84 VAL A N 1
ATOM 619 C CA . VAL A 1 84 ? 47.870 28.262 -15.275 1.00 61.19 84 VAL A CA 1
ATOM 620 C C . VAL A 1 84 ? 46.451 28.871 -15.234 1.00 61.19 84 VAL A C 1
ATOM 622 O O . VAL A 1 84 ? 45.993 29.246 -14.157 1.00 61.19 84 VAL A O 1
ATOM 625 N N . ASP A 1 85 ? 45.717 28.869 -16.355 1.00 59.72 85 ASP A N 1
ATOM 626 C CA . ASP A 1 85 ? 44.347 29.397 -16.480 1.00 59.72 85 ASP A CA 1
ATOM 627 C C . ASP A 1 85 ? 43.252 28.329 -16.731 1.00 59.72 85 ASP A C 1
ATOM 629 O O . ASP A 1 85 ? 42.095 28.665 -17.007 1.00 59.72 85 ASP A O 1
ATOM 633 N N . GLU A 1 86 ? 43.551 27.027 -16.624 1.00 67.75 86 GLU A N 1
ATOM 634 C CA . GLU A 1 86 ? 42.545 25.977 -16.847 1.00 67.75 86 GLU A CA 1
ATOM 635 C C . GLU A 1 86 ? 41.715 25.691 -15.577 1.00 67.75 86 GLU A C 1
ATOM 637 O O . GLU A 1 86 ? 42.130 24.983 -14.654 1.00 67.75 86 GLU A O 1
ATOM 642 N N . LEU A 1 87 ? 40.481 26.210 -15.533 1.00 63.25 87 LEU A N 1
ATOM 643 C CA . LEU A 1 87 ? 39.499 25.891 -14.489 1.00 63.25 87 LEU A CA 1
ATOM 644 C C . LEU A 1 87 ? 39.034 24.430 -14.603 1.00 63.25 87 LEU A C 1
ATOM 646 O O . LEU A 1 87 ? 38.034 24.105 -15.248 1.00 63.25 87 LEU A O 1
ATOM 650 N N . ARG A 1 88 ? 39.739 23.526 -13.923 1.00 59.81 88 ARG A N 1
ATOM 651 C CA . ARG A 1 88 ? 39.334 22.124 -13.798 1.00 59.81 88 ARG A CA 1
ATOM 652 C C . ARG A 1 88 ? 38.101 22.007 -12.899 1.00 59.81 88 ARG A C 1
ATOM 654 O O . ARG A 1 88 ? 38.215 21.996 -11.677 1.00 59.81 88 ARG A O 1
ATOM 661 N N . VAL A 1 89 ? 36.920 21.858 -13.502 1.00 70.31 89 VAL A N 1
ATOM 662 C CA . VAL A 1 89 ? 35.680 21.559 -12.769 1.00 70.31 89 VAL A CA 1
ATOM 663 C C . VAL A 1 89 ? 35.853 20.234 -12.024 1.00 70.31 89 VAL A C 1
ATOM 665 O O . VAL A 1 89 ? 35.992 19.168 -12.632 1.00 70.31 89 VAL A O 1
ATOM 668 N N . GLU A 1 90 ? 35.871 20.289 -10.692 1.00 70.94 90 GLU A N 1
ATOM 669 C CA . GLU A 1 90 ? 35.929 19.090 -9.865 1.00 70.94 90 GLU A CA 1
ATOM 670 C C . GLU A 1 90 ? 34.715 18.205 -10.165 1.00 70.94 90 GLU A C 1
ATOM 672 O O . GLU A 1 90 ? 33.561 18.623 -10.050 1.00 70.94 90 GLU A O 1
ATOM 677 N N . SER A 1 91 ? 34.964 16.953 -10.554 1.00 67.19 91 SER A N 1
ATOM 678 C CA . SER A 1 91 ? 33.900 15.968 -10.732 1.00 67.19 91 SER A CA 1
ATOM 679 C C . SER A 1 91 ? 33.288 15.635 -9.368 1.00 67.19 91 SER A C 1
ATOM 681 O O . SER A 1 91 ? 33.704 14.684 -8.702 1.00 67.19 91 SER A O 1
ATOM 683 N N . GLN A 1 92 ? 32.267 16.393 -8.975 1.00 71.25 92 GLN A N 1
ATOM 684 C CA . GLN A 1 92 ? 31.418 16.120 -7.819 1.00 71.25 92 GLN A CA 1
ATOM 685 C C . GLN A 1 92 ? 30.877 14.684 -7.903 1.00 71.25 92 GLN A C 1
ATOM 687 O O . GLN A 1 92 ? 30.227 14.287 -8.879 1.00 71.25 92 GLN A O 1
ATOM 692 N N . ARG A 1 93 ? 31.160 13.866 -6.883 1.00 68.19 93 ARG A N 1
ATOM 693 C CA . ARG A 1 93 ? 30.681 12.479 -6.832 1.00 68.19 93 ARG A CA 1
ATOM 694 C C . ARG A 1 93 ? 29.158 12.477 -6.705 1.00 68.19 93 ARG A C 1
ATOM 696 O O . ARG A 1 93 ? 28.612 12.784 -5.650 1.00 68.19 93 ARG A O 1
ATOM 703 N N . LYS A 1 94 ? 28.460 12.071 -7.768 1.00 70.25 94 LYS A N 1
ATOM 704 C CA . LYS A 1 94 ? 27.007 11.858 -7.726 1.00 70.25 94 LYS A CA 1
ATOM 705 C C . LYS A 1 94 ? 26.686 10.755 -6.710 1.00 70.25 94 LYS A C 1
ATOM 707 O O . LYS A 1 94 ? 27.201 9.639 -6.816 1.00 70.25 94 LYS A O 1
ATOM 712 N N . LYS A 1 95 ? 25.824 11.055 -5.732 1.00 75.69 95 LYS A N 1
ATOM 713 C CA . LYS A 1 95 ? 25.326 10.075 -4.754 1.00 75.69 95 LYS A CA 1
ATOM 714 C C . LYS A 1 95 ? 24.698 8.897 -5.505 1.00 75.69 95 LYS A C 1
ATOM 716 O O . LYS A 1 95 ? 23.844 9.096 -6.371 1.00 75.69 95 LYS A O 1
ATOM 721 N N . ARG A 1 96 ? 25.130 7.668 -5.199 1.00 79.06 96 ARG A N 1
ATOM 722 C CA . ARG A 1 96 ? 24.561 6.461 -5.817 1.00 79.06 96 ARG A CA 1
ATOM 723 C C . ARG A 1 96 ? 23.098 6.354 -5.394 1.00 79.06 96 ARG A C 1
ATOM 725 O O . ARG A 1 96 ? 22.804 6.170 -4.217 1.00 79.06 96 ARG A O 1
ATOM 732 N N . LEU A 1 97 ? 22.203 6.509 -6.363 1.00 82.31 97 LEU A N 1
ATOM 733 C CA . LEU A 1 97 ? 20.767 6.338 -6.166 1.00 82.31 97 LEU A CA 1
ATOM 734 C C . LEU A 1 97 ? 20.473 4.879 -5.827 1.00 82.31 97 LEU A C 1
ATOM 736 O O 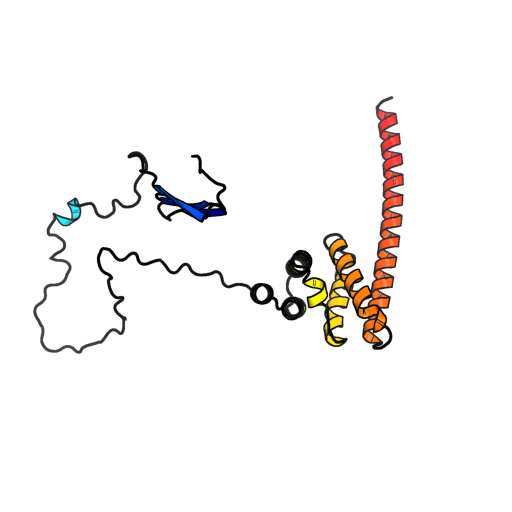. LEU A 1 97 ? 21.103 3.975 -6.397 1.00 82.31 97 LEU A O 1
ATOM 740 N N . ARG A 1 98 ? 19.510 4.665 -4.926 1.00 86.81 98 ARG A N 1
ATOM 741 C CA . ARG A 1 98 ? 19.008 3.323 -4.635 1.00 86.81 98 ARG A CA 1
ATOM 742 C C . ARG A 1 98 ? 18.325 2.769 -5.886 1.00 86.81 98 ARG A C 1
ATOM 744 O O . ARG A 1 98 ? 17.968 3.507 -6.804 1.00 86.81 98 ARG A O 1
ATOM 751 N N . GLU A 1 99 ? 18.198 1.450 -5.963 1.00 88.25 99 GLU A N 1
ATOM 752 C CA . GLU A 1 99 ? 17.656 0.803 -7.163 1.00 88.25 99 GLU A CA 1
ATOM 753 C C . GLU A 1 99 ? 16.227 1.256 -7.465 1.00 88.25 99 GLU A C 1
ATOM 755 O O . GLU A 1 99 ? 15.940 1.625 -8.601 1.00 88.25 99 GLU A O 1
ATOM 760 N N . TYR A 1 100 ? 15.370 1.325 -6.446 1.00 87.94 100 TYR A N 1
ATOM 761 C CA . TYR A 1 100 ? 13.997 1.796 -6.601 1.00 87.94 100 TYR A CA 1
ATOM 762 C C . TYR A 1 100 ? 13.927 3.282 -7.001 1.00 87.94 100 TYR A C 1
ATOM 764 O O . TYR A 1 100 ? 13.132 3.633 -7.866 1.00 87.94 100 TYR A O 1
ATOM 772 N N . ASP A 1 101 ? 14.832 4.138 -6.507 1.00 89.56 101 ASP A N 1
ATOM 773 C CA . ASP A 1 101 ? 14.927 5.547 -6.935 1.00 89.56 101 ASP A CA 1
ATOM 774 C C . ASP A 1 101 ? 15.317 5.661 -8.414 1.00 89.56 101 ASP A C 1
ATOM 776 O O . ASP A 1 101 ? 14.841 6.535 -9.140 1.00 89.56 101 ASP A O 1
ATOM 780 N N . ARG A 1 102 ? 16.198 4.770 -8.886 1.00 92.31 102 ARG A N 1
ATOM 781 C CA . ARG A 1 102 ? 16.581 4.711 -10.302 1.00 92.31 102 ARG A CA 1
ATOM 782 C C . ARG A 1 102 ? 15.398 4.285 -11.172 1.00 92.31 102 ARG A C 1
ATOM 784 O O . ARG A 1 102 ? 15.231 4.836 -12.256 1.00 92.31 102 ARG A O 1
ATOM 791 N N . LEU A 1 103 ? 14.587 3.337 -10.701 1.00 91.94 103 LEU A N 1
ATOM 792 C CA . LEU A 1 103 ? 13.389 2.868 -11.403 1.00 91.94 103 LEU A CA 1
ATOM 793 C C . LEU A 1 103 ? 12.300 3.947 -11.454 1.00 91.94 103 LEU A C 1
ATOM 795 O O . LEU A 1 103 ? 11.714 4.147 -12.516 1.00 91.94 103 LEU A O 1
ATOM 799 N N . LEU A 1 104 ? 12.113 4.709 -10.370 1.00 90.69 104 LEU A N 1
ATOM 800 C CA . LEU A 1 104 ? 11.214 5.868 -10.346 1.00 90.69 104 LEU A CA 1
ATOM 801 C C . LEU A 1 104 ? 11.660 6.966 -11.320 1.00 90.69 104 LEU A C 1
ATOM 803 O O . LEU A 1 104 ? 10.826 7.532 -12.020 1.00 90.69 104 LEU A O 1
ATOM 807 N N . LYS A 1 105 ? 12.969 7.240 -11.429 1.00 89.69 105 LYS A N 1
ATOM 808 C CA . LYS A 1 105 ? 13.493 8.168 -12.453 1.00 89.69 105 LYS A CA 1
ATOM 809 C C . LYS A 1 105 ? 13.284 7.667 -13.879 1.00 89.69 105 LYS A C 1
ATOM 811 O O . LYS A 1 105 ? 13.168 8.473 -14.792 1.00 89.69 105 LYS A O 1
ATOM 816 N N . GLY A 1 106 ? 13.272 6.351 -14.068 1.00 91.50 106 GLY A N 1
ATOM 817 C CA . GLY A 1 106 ? 13.026 5.717 -15.358 1.00 91.50 106 GLY A CA 1
ATOM 818 C C . GLY A 1 106 ? 11.548 5.494 -15.683 1.00 91.50 106 GLY A C 1
ATOM 819 O O . GLY A 1 106 ? 11.288 4.773 -16.639 1.00 91.50 106 GLY A O 1
ATOM 820 N N . PHE A 1 107 ? 10.605 6.028 -14.891 1.00 90.38 107 PHE A N 1
ATOM 821 C CA . PHE A 1 107 ? 9.154 5.810 -15.038 1.00 90.38 107 PHE A CA 1
ATOM 822 C C . PHE A 1 107 ? 8.730 4.327 -15.003 1.00 90.38 107 PHE A C 1
ATOM 824 O O . PHE A 1 107 ? 7.646 3.955 -15.444 1.00 90.38 107 PHE A O 1
ATOM 831 N N . LYS A 1 108 ? 9.577 3.447 -14.450 1.00 92.75 108 LYS A N 1
ATOM 832 C CA . LYS A 1 108 ? 9.319 2.004 -14.340 1.00 92.75 108 LYS A CA 1
ATOM 833 C C . LYS A 1 108 ? 8.635 1.691 -13.012 1.00 92.75 108 LYS A C 1
ATOM 835 O O . LYS A 1 108 ? 9.248 1.114 -12.113 1.00 92.75 108 LYS A O 1
ATOM 840 N N . TYR A 1 109 ? 7.372 2.090 -12.884 1.00 93.56 109 TYR A N 1
ATOM 841 C CA . TYR A 1 109 ? 6.635 2.034 -11.618 1.00 93.56 109 TYR A CA 1
ATOM 842 C C . TYR A 1 109 ? 6.386 0.610 -11.100 1.00 93.56 109 TYR A C 1
ATOM 844 O O . TYR A 1 109 ? 6.636 0.342 -9.926 1.00 93.56 109 TYR A O 1
ATOM 852 N N . SER A 1 110 ? 5.989 -0.329 -11.964 1.00 92.69 110 SER A N 1
ATOM 853 C CA . SER A 1 110 ? 5.714 -1.718 -11.559 1.00 92.69 110 SER A CA 1
ATOM 854 C C . SER A 1 110 ? 6.971 -2.406 -11.015 1.00 92.69 110 SER A C 1
ATOM 856 O O . SER A 1 110 ? 6.951 -2.981 -9.929 1.00 92.69 110 SER A O 1
ATOM 858 N N . ALA A 1 111 ? 8.102 -2.235 -11.709 1.00 91.69 111 ALA A N 1
ATOM 859 C CA . ALA A 1 111 ? 9.395 -2.755 -11.271 1.00 91.69 111 ALA A CA 1
ATOM 860 C C . ALA A 1 111 ? 9.893 -2.078 -9.983 1.00 91.69 111 ALA A C 1
ATOM 862 O O . ALA A 1 111 ? 10.539 -2.725 -9.157 1.00 91.69 111 ALA A O 1
ATOM 863 N N . ALA A 1 112 ? 9.609 -0.782 -9.799 1.00 92.56 112 ALA A N 1
ATOM 864 C CA . ALA A 1 112 ? 9.953 -0.070 -8.571 1.00 92.56 112 ALA A CA 1
ATOM 865 C C . ALA A 1 112 ? 9.215 -0.675 -7.369 1.00 92.56 112 ALA A C 1
ATOM 867 O O . ALA A 1 112 ? 9.860 -0.997 -6.370 1.00 92.56 112 ALA A O 1
ATOM 868 N N . LEU A 1 113 ? 7.905 -0.914 -7.497 1.00 91.56 113 LEU A N 1
ATOM 869 C CA . LEU A 1 113 ? 7.099 -1.549 -6.453 1.00 91.56 113 LEU A CA 1
ATOM 870 C C . LEU A 1 113 ? 7.606 -2.969 -6.143 1.00 91.56 113 LEU A C 1
ATOM 872 O O . LEU A 1 113 ? 7.847 -3.302 -4.984 1.00 91.56 113 LEU A O 1
ATOM 876 N N . ASP A 1 114 ? 7.901 -3.768 -7.169 1.00 91.06 114 ASP A N 1
ATOM 877 C CA . ASP A 1 114 ? 8.415 -5.132 -6.988 1.00 91.06 114 ASP A CA 1
ATOM 878 C C . ASP A 1 114 ? 9.785 -5.165 -6.305 1.00 91.06 114 ASP A C 1
ATOM 880 O O . ASP A 1 114 ? 10.058 -6.043 -5.487 1.00 91.06 114 ASP A O 1
ATOM 884 N N . SER A 1 115 ? 10.658 -4.200 -6.608 1.00 90.50 115 SER A N 1
ATOM 885 C CA . SER A 1 115 ? 11.994 -4.134 -6.007 1.00 90.50 115 SER A CA 1
ATOM 886 C C . SER A 1 115 ? 11.954 -3.935 -4.490 1.00 90.50 115 SER A C 1
ATOM 888 O O . SER A 1 115 ? 12.840 -4.414 -3.778 1.00 90.50 115 SER A O 1
ATOM 890 N N . VAL A 1 116 ? 10.909 -3.265 -4.001 1.00 90.44 116 VAL A N 1
ATOM 891 C CA . VAL A 1 116 ? 10.687 -2.988 -2.583 1.00 90.44 116 VAL A CA 1
ATOM 892 C C . VAL A 1 116 ? 9.914 -4.115 -1.897 1.00 90.44 116 VAL A C 1
ATOM 894 O O . VAL A 1 116 ? 10.144 -4.364 -0.721 1.00 90.44 116 VAL A O 1
ATOM 897 N N . LEU A 1 117 ? 9.051 -4.830 -2.623 1.00 87.19 117 LEU A N 1
ATOM 898 C CA . LEU A 1 117 ? 8.332 -5.997 -2.098 1.00 87.19 117 LEU A CA 1
ATOM 899 C C . LEU A 1 117 ? 9.223 -7.245 -1.990 1.00 87.19 117 LEU A C 1
ATOM 901 O O . LEU A 1 117 ? 9.048 -8.048 -1.079 1.00 87.19 117 LEU A O 1
ATOM 905 N N . ARG A 1 118 ? 10.182 -7.423 -2.911 1.00 81.75 118 ARG A N 1
ATOM 906 C CA . ARG A 1 118 ? 11.108 -8.575 -2.915 1.00 81.75 118 ARG A CA 1
ATOM 907 C C . ARG A 1 118 ? 12.204 -8.454 -1.865 1.00 81.75 118 A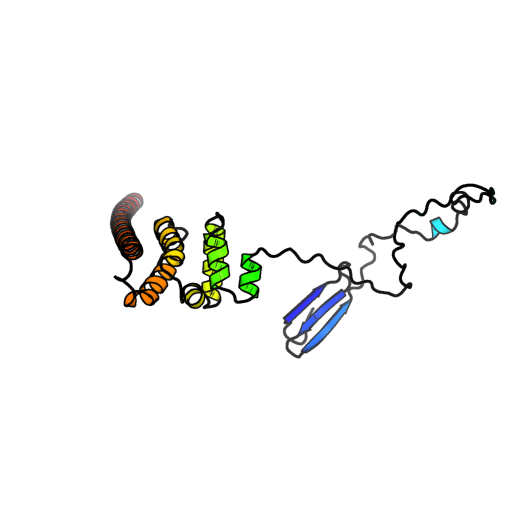RG A C 1
ATOM 909 O O . ARG A 1 118 ? 12.628 -9.449 -1.283 1.00 81.75 118 ARG A O 1
ATOM 916 N N . LYS A 1 119 ? 12.721 -7.243 -1.670 1.00 75.25 119 LYS A N 1
ATOM 917 C CA . LYS A 1 119 ? 13.738 -6.969 -0.656 1.00 75.25 119 LYS A CA 1
ATOM 918 C C . LYS A 1 119 ? 13.006 -6.750 0.665 1.00 75.25 119 LYS A C 1
ATOM 920 O O . LYS A 1 119 ? 12.005 -6.054 0.687 1.00 75.25 119 LYS A O 1
ATOM 925 N N . GLN A 1 120 ? 13.490 -7.318 1.768 1.00 73.25 120 GLN A N 1
ATOM 926 C CA . GLN A 1 120 ? 12.955 -7.035 3.109 1.00 73.25 120 GLN A CA 1
ATOM 927 C C . GLN A 1 120 ? 13.361 -5.614 3.537 1.00 73.25 120 GLN A C 1
ATOM 929 O O . GLN A 1 120 ? 14.207 -5.411 4.405 1.00 73.25 120 GLN A O 1
ATOM 934 N N . VAL A 1 121 ? 12.829 -4.618 2.832 1.00 84.38 121 VAL A N 1
ATOM 935 C CA . VAL A 1 121 ? 13.052 -3.200 3.087 1.00 84.38 121 VAL A CA 1
ATOM 936 C C . VAL A 1 121 ? 12.186 -2.799 4.287 1.00 84.38 121 VAL A C 1
ATOM 938 O O . VAL A 1 121 ? 11.076 -3.319 4.435 1.00 84.38 121 VAL A O 1
ATOM 941 N N . PRO A 1 122 ? 12.651 -1.893 5.168 1.00 88.44 122 PRO A N 1
ATOM 942 C CA . PRO A 1 122 ? 11.811 -1.367 6.237 1.00 88.44 122 PRO A CA 1
ATOM 943 C C . PRO A 1 122 ? 10.484 -0.817 5.684 1.00 88.44 122 PRO A C 1
ATOM 945 O O . PRO A 1 122 ? 10.496 -0.114 4.667 1.00 88.44 122 PRO A O 1
ATOM 948 N N . PRO A 1 123 ? 9.352 -1.069 6.371 1.00 86.56 123 PRO A N 1
ATOM 949 C CA . PRO A 1 123 ? 8.019 -0.725 5.872 1.00 86.56 123 PRO A CA 1
ATOM 950 C C . PRO A 1 123 ? 7.868 0.776 5.624 1.00 86.56 123 PRO A C 1
ATOM 952 O O . PRO A 1 123 ? 7.210 1.174 4.672 1.00 86.56 123 PRO A O 1
ATOM 955 N N . THR A 1 124 ? 8.560 1.613 6.403 1.00 91.69 124 THR A N 1
ATOM 956 C CA . THR A 1 124 ? 8.614 3.065 6.192 1.00 91.69 124 THR A CA 1
ATOM 957 C C . THR A 1 124 ? 9.070 3.427 4.785 1.00 91.69 124 THR A C 1
ATOM 959 O O . THR A 1 124 ? 8.433 4.239 4.132 1.00 91.69 124 THR A O 1
ATOM 962 N N . THR A 1 125 ? 10.129 2.791 4.282 1.00 91.81 125 THR A N 1
ATOM 963 C CA . THR A 1 125 ? 10.630 3.057 2.926 1.00 91.81 125 THR A CA 1
ATOM 964 C C . THR A 1 125 ? 9.661 2.538 1.865 1.00 91.81 125 THR A C 1
ATOM 966 O O . THR A 1 125 ? 9.512 3.170 0.822 1.00 91.81 125 THR A O 1
ATOM 969 N N . THR A 1 126 ? 8.971 1.427 2.136 1.00 92.62 126 THR A N 1
ATOM 970 C CA . THR A 1 126 ? 7.930 0.899 1.248 1.00 92.62 126 THR A CA 1
ATOM 971 C C . THR A 1 126 ? 6.763 1.854 1.101 1.00 92.62 126 THR A C 1
ATOM 973 O O . THR A 1 126 ? 6.388 2.192 -0.020 1.00 92.62 126 THR A O 1
ATOM 976 N N . PHE A 1 127 ? 6.237 2.351 2.216 1.00 92.50 127 PHE A N 1
ATOM 977 C CA . PHE A 1 127 ? 5.151 3.321 2.192 1.00 92.50 127 PHE A CA 1
ATOM 978 C C . PHE A 1 127 ? 5.594 4.676 1.640 1.00 92.50 127 PHE A C 1
ATOM 980 O O . PHE A 1 127 ? 4.823 5.289 0.914 1.00 92.50 127 PHE A O 1
ATOM 987 N N . SER A 1 128 ? 6.846 5.101 1.849 1.00 93.00 128 SER A N 1
ATOM 988 C CA . SER A 1 128 ? 7.384 6.288 1.166 1.00 93.00 128 SER A CA 1
ATOM 989 C C . SER A 1 128 ? 7.399 6.129 -0.357 1.00 93.00 128 SER A C 1
ATOM 991 O O . SER A 1 128 ? 7.057 7.066 -1.069 1.00 93.00 128 SER A O 1
ATOM 993 N N . LEU A 1 129 ? 7.756 4.948 -0.878 1.00 93.19 129 LEU A N 1
ATOM 994 C CA . LEU A 1 129 ? 7.700 4.686 -2.320 1.00 93.19 129 LEU A CA 1
ATOM 995 C C . LEU A 1 129 ? 6.256 4.698 -2.841 1.00 93.19 129 LEU A C 1
ATOM 997 O O . LEU A 1 129 ? 5.991 5.264 -3.896 1.00 93.19 129 LEU A O 1
ATOM 1001 N N . ILE A 1 130 ? 5.326 4.087 -2.107 1.00 93.25 130 ILE A N 1
ATOM 1002 C CA . ILE A 1 130 ? 3.898 4.092 -2.454 1.00 93.25 130 ILE A CA 1
ATOM 1003 C C . ILE A 1 130 ? 3.354 5.526 -2.462 1.00 93.25 130 ILE A C 1
ATOM 1005 O O . ILE A 1 130 ? 2.667 5.910 -3.404 1.00 93.25 130 ILE A O 1
ATOM 1009 N N . GLN A 1 131 ? 3.723 6.340 -1.475 1.00 93.44 131 GLN A N 1
ATOM 1010 C CA . GLN A 1 131 ? 3.353 7.749 -1.415 1.00 93.44 131 GLN A CA 1
ATOM 1011 C C . GLN A 1 131 ? 3.897 8.519 -2.627 1.00 93.44 131 GLN A C 1
ATOM 1013 O O . GLN A 1 131 ? 3.143 9.239 -3.275 1.00 93.44 131 GLN A O 1
ATOM 1018 N N . GLU A 1 132 ? 5.163 8.323 -3.001 1.00 93.06 132 GLU A N 1
ATOM 1019 C CA . GLU A 1 132 ? 5.738 8.909 -4.223 1.00 93.06 132 GLU A CA 1
ATOM 1020 C C . GLU A 1 132 ? 5.019 8.453 -5.501 1.00 93.06 132 GLU A C 1
ATOM 1022 O O . GLU A 1 132 ? 4.886 9.232 -6.442 1.00 93.06 132 GLU A O 1
ATOM 1027 N N . LEU A 1 133 ? 4.544 7.204 -5.556 1.00 93.62 133 LEU A N 1
ATOM 1028 C CA . LEU A 1 133 ? 3.744 6.710 -6.680 1.00 93.62 133 LEU A CA 1
ATOM 1029 C C . LEU A 1 133 ? 2.373 7.387 -6.744 1.00 93.62 133 LEU A C 1
ATOM 1031 O O . LEU A 1 133 ? 1.914 7.682 -7.843 1.00 93.62 133 LEU A O 1
ATOM 1035 N N . ILE A 1 134 ? 1.745 7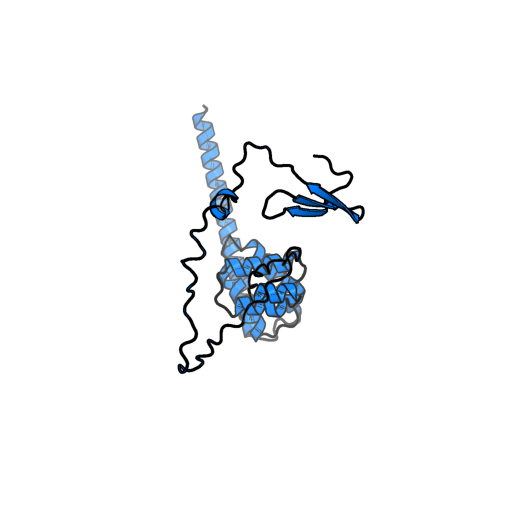.659 -5.599 1.00 92.25 134 ILE A N 1
ATOM 1036 C CA . ILE A 1 134 ? 0.475 8.395 -5.525 1.00 92.25 134 ILE A CA 1
ATOM 1037 C C . ILE A 1 134 ? 0.669 9.843 -5.982 1.00 92.25 134 ILE A C 1
ATOM 1039 O O . ILE A 1 134 ? -0.082 10.314 -6.823 1.00 92.25 134 ILE A O 1
ATOM 1043 N N . HIS A 1 135 ? 1.734 10.519 -5.538 1.00 91.94 135 HIS A N 1
ATOM 1044 C CA . HIS A 1 135 ? 2.022 11.908 -5.934 1.00 91.94 135 HIS A CA 1
ATOM 1045 C C . HIS A 1 135 ? 2.320 12.078 -7.434 1.00 91.94 135 HIS A C 1
ATOM 1047 O O . HIS A 1 135 ? 2.307 13.196 -7.942 1.00 91.94 135 HIS A O 1
ATOM 1053 N N . ARG A 1 136 ? 2.638 10.988 -8.142 1.00 91.94 136 ARG A N 1
ATOM 1054 C CA . ARG A 1 136 ? 2.951 10.976 -9.581 1.00 91.94 136 ARG A CA 1
ATOM 1055 C C . ARG A 1 136 ? 1.842 10.354 -10.428 1.00 91.94 136 ARG A C 1
ATOM 1057 O O . ARG A 1 136 ? 2.103 10.038 -11.588 1.00 91.94 136 ARG A O 1
ATOM 1064 N N . ASP A 1 137 ? 0.686 10.059 -9.829 1.00 88.06 137 ASP A N 1
ATOM 1065 C CA . ASP A 1 137 ? -0.406 9.285 -10.439 1.00 88.06 137 ASP A CA 1
ATOM 1066 C C . ASP A 1 137 ? 0.060 7.944 -11.050 1.00 88.06 137 ASP A C 1
ATOM 1068 O O . ASP A 1 137 ? -0.549 7.365 -11.951 1.00 88.06 137 ASP A O 1
ATOM 1072 N N . GLY A 1 138 ? 1.178 7.417 -10.545 1.00 89.75 138 GLY A N 1
ATOM 1073 C CA . GLY A 1 138 ? 1.838 6.210 -11.030 1.00 89.75 138 GLY A CA 1
ATOM 1074 C C . GLY A 1 138 ? 1.372 4.937 -10.328 1.00 89.75 138 GLY A C 1
ATOM 1075 O O . GLY A 1 138 ? 1.750 3.847 -10.757 1.00 89.75 138 GLY A O 1
ATOM 1076 N N . LEU A 1 139 ? 0.564 5.046 -9.265 1.00 92.56 139 LEU A N 1
ATOM 1077 C CA . LEU A 1 139 ? 0.101 3.897 -8.479 1.00 92.56 139 LEU A CA 1
ATOM 1078 C C . LEU A 1 139 ? -0.742 2.931 -9.323 1.00 92.56 139 LEU A C 1
ATOM 1080 O O . LEU A 1 139 ? -0.476 1.730 -9.330 1.00 92.56 139 LEU A O 1
ATOM 1084 N N . ARG A 1 140 ? -1.711 3.453 -10.085 1.00 92.56 140 ARG A N 1
ATOM 1085 C CA . ARG A 1 140 ? -2.581 2.639 -10.950 1.00 92.56 140 ARG A CA 1
ATOM 1086 C C . ARG A 1 140 ? -1.768 1.894 -12.008 1.00 92.56 140 ARG A C 1
ATOM 1088 O O . ARG A 1 140 ? -1.957 0.702 -12.216 1.00 92.56 140 ARG A O 1
ATOM 1095 N N . THR A 1 141 ? -0.789 2.569 -12.606 1.00 92.50 141 THR A N 1
ATOM 1096 C CA . THR A 1 141 ? 0.145 1.977 -13.575 1.00 92.50 141 THR A CA 1
ATOM 1097 C C . THR A 1 141 ? 1.061 0.932 -12.932 1.00 92.50 141 THR A C 1
ATOM 1099 O O . THR A 1 141 ? 1.354 -0.088 -13.548 1.00 92.50 141 THR A O 1
ATOM 1102 N N . ALA A 1 142 ? 1.494 1.143 -11.684 1.00 92.88 142 ALA A N 1
ATOM 1103 C CA . ALA A 1 142 ? 2.323 0.185 -10.951 1.00 92.88 142 ALA A CA 1
ATOM 1104 C C . ALA A 1 142 ? 1.576 -1.116 -10.619 1.00 92.88 142 ALA A C 1
ATOM 1106 O O . ALA A 1 142 ? 2.198 -2.182 -10.550 1.00 92.88 142 ALA A O 1
ATOM 1107 N N . LEU A 1 143 ? 0.267 -1.010 -10.376 1.00 91.75 143 LEU A N 1
ATOM 1108 C CA . LEU A 1 143 ? -0.625 -2.111 -10.020 1.00 91.75 143 LEU A CA 1
ATOM 1109 C C . LEU A 1 143 ? -1.269 -2.789 -11.234 1.00 91.75 143 LEU A C 1
ATOM 1111 O O . LEU A 1 143 ? -1.773 -3.896 -11.080 1.00 91.75 143 LEU A O 1
ATOM 1115 N N . ALA A 1 144 ? -1.248 -2.171 -12.415 1.00 91.19 144 ALA A N 1
ATOM 1116 C CA . ALA A 1 144 ? -1.834 -2.722 -13.634 1.00 91.19 144 ALA A CA 1
ATOM 1117 C C . ALA A 1 144 ? -1.091 -3.966 -14.146 1.00 91.19 144 ALA A C 1
ATOM 1119 O O . ALA A 1 144 ? 0.136 -4.041 -14.068 1.00 91.19 144 ALA A O 1
ATOM 1120 N N . GLY A 1 145 ? -1.84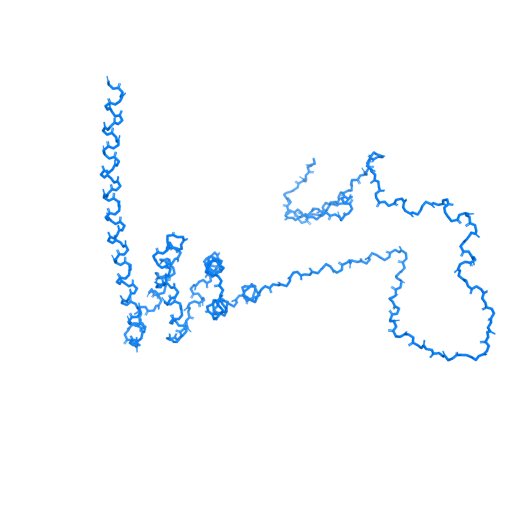9 -4.902 -14.729 1.00 87.44 145 GLY A N 1
ATOM 1121 C CA . GLY A 1 145 ? -1.305 -6.045 -15.471 1.00 87.44 145 GLY A CA 1
ATOM 1122 C C . GLY A 1 145 ? -0.464 -6.999 -14.624 1.00 87.44 145 GLY A C 1
ATOM 1123 O O . GLY A 1 145 ? 0.545 -7.501 -15.112 1.00 87.44 145 GLY A O 1
ATOM 1124 N N . ARG A 1 146 ? -0.825 -7.198 -13.349 1.00 89.25 146 ARG A N 1
ATOM 1125 C CA . ARG A 1 146 ? -0.147 -8.153 -12.468 1.00 89.25 146 ARG A CA 1
ATOM 1126 C C . ARG A 1 146 ? -0.896 -9.477 -12.448 1.00 89.25 146 ARG A C 1
ATOM 1128 O O . ARG A 1 146 ? -2.111 -9.497 -12.272 1.00 89.25 146 ARG A O 1
ATOM 1135 N N . ASP A 1 147 ? -0.134 -10.558 -12.547 1.00 88.44 147 ASP A N 1
ATOM 1136 C CA . ASP A 1 147 ? -0.631 -11.914 -12.336 1.00 88.44 147 ASP A CA 1
ATOM 1137 C C . ASP A 1 147 ? -0.915 -12.168 -10.847 1.00 88.44 147 ASP A C 1
ATOM 1139 O O . ASP A 1 147 ? -0.443 -11.437 -9.967 1.00 88.44 147 ASP A O 1
ATOM 1143 N N . ASP A 1 148 ? -1.635 -13.244 -10.551 1.00 86.50 148 ASP A N 1
ATOM 1144 C CA . ASP A 1 148 ? -1.965 -13.675 -9.190 1.00 86.50 148 ASP A CA 1
ATOM 1145 C C . ASP A 1 148 ? -0.720 -13.824 -8.291 1.00 86.50 148 ASP A C 1
ATOM 1147 O O . ASP A 1 148 ? -0.694 -13.313 -7.168 1.00 86.50 148 ASP A O 1
ATOM 1151 N N . VAL A 1 149 ? 0.365 -14.401 -8.809 1.00 89.44 149 VAL A N 1
ATOM 1152 C CA . VAL A 1 149 ? 1.639 -14.554 -8.082 1.00 89.44 149 VAL A CA 1
ATOM 1153 C C . VAL A 1 149 ? 2.270 -13.203 -7.716 1.00 89.44 149 VAL A C 1
ATOM 1155 O O . VAL A 1 149 ? 2.868 -13.054 -6.649 1.00 89.44 149 VAL A O 1
ATOM 1158 N N . LEU A 1 150 ? 2.156 -12.192 -8.583 1.00 89.31 150 LEU A N 1
ATOM 1159 C CA . LEU A 1 150 ? 2.728 -10.858 -8.350 1.00 89.31 150 LEU A CA 1
ATOM 1160 C C . LEU A 1 150 ? 1.812 -9.960 -7.512 1.00 89.31 150 LEU A C 1
ATOM 1162 O O . LEU A 1 150 ? 2.285 -8.997 -6.897 1.00 89.31 150 LEU A O 1
ATOM 1166 N N . LEU A 1 151 ? 0.515 -10.261 -7.486 1.00 89.94 151 LEU A N 1
ATOM 1167 C CA . LEU A 1 151 ? -0.479 -9.565 -6.679 1.00 89.94 151 LEU A CA 1
ATOM 1168 C C . LEU A 1 151 ? -0.455 -10.031 -5.216 1.00 89.94 151 LEU A C 1
ATOM 1170 O O . LEU A 1 151 ? -0.660 -9.229 -4.302 1.00 89.94 151 LEU A O 1
ATOM 1174 N N . GLU A 1 152 ? -0.137 -11.302 -4.970 1.00 90.69 152 GLU A N 1
ATOM 1175 C CA . GLU A 1 152 ? -0.078 -11.889 -3.630 1.00 90.69 152 GLU A CA 1
ATOM 1176 C C . GLU A 1 152 ? 0.807 -11.095 -2.634 1.00 90.69 152 GLU A C 1
ATOM 1178 O O . GLU A 1 152 ? 0.320 -10.778 -1.541 1.00 90.69 152 GLU A O 1
ATOM 1183 N N . PRO A 1 153 ? 2.063 -10.707 -2.946 1.00 91.94 153 PRO A N 1
ATOM 1184 C CA . PRO A 1 153 ? 2.900 -9.923 -2.034 1.00 91.94 153 PRO A CA 1
ATOM 1185 C C . PRO A 1 153 ? 2.302 -8.558 -1.677 1.00 91.94 153 PRO A C 1
ATOM 1187 O O . PRO A 1 153 ? 2.479 -8.093 -0.549 1.00 91.94 153 PRO A O 1
ATOM 1190 N N . ILE A 1 154 ? 1.571 -7.930 -2.605 1.00 92.31 154 ILE A N 1
ATOM 1191 C CA . ILE A 1 154 ? 0.885 -6.656 -2.358 1.00 92.31 154 ILE A CA 1
ATOM 1192 C C . ILE A 1 154 ? -0.250 -6.876 -1.364 1.00 92.31 154 ILE A C 1
ATOM 1194 O O . ILE A 1 154 ? -0.309 -6.201 -0.340 1.00 92.31 154 ILE A O 1
ATOM 1198 N N . LEU A 1 155 ? -1.115 -7.861 -1.610 1.00 91.62 155 LEU A N 1
ATOM 1199 C CA . LEU A 1 155 ? -2.224 -8.174 -0.706 1.00 91.62 155 LEU A CA 1
ATOM 1200 C C . LEU A 1 155 ? -1.724 -8.571 0.688 1.00 91.62 155 LEU A C 1
ATOM 1202 O O . LEU A 1 155 ? -2.304 -8.169 1.696 1.00 91.62 155 LEU A O 1
ATOM 1206 N N . ARG A 1 156 ? -0.607 -9.303 0.771 1.00 91.94 156 ARG A N 1
ATOM 1207 C CA . ARG A 1 156 ? 0.053 -9.623 2.046 1.00 91.94 156 ARG A CA 1
ATOM 1208 C C . ARG A 1 156 ? 0.590 -8.376 2.750 1.00 91.94 156 ARG A C 1
ATOM 1210 O O . ARG A 1 156 ? 0.465 -8.289 3.972 1.00 91.94 156 ARG A O 1
ATOM 1217 N N . LEU A 1 157 ? 1.154 -7.415 2.014 1.00 91.88 157 LEU A N 1
ATOM 1218 C CA . LEU A 1 157 ? 1.587 -6.132 2.574 1.00 91.88 157 LEU A CA 1
ATOM 1219 C C . LEU A 1 157 ? 0.400 -5.368 3.177 1.00 91.88 157 LEU A C 1
ATOM 1221 O O . LEU A 1 157 ? 0.511 -4.901 4.313 1.00 91.88 157 LEU A O 1
ATOM 1225 N N . LEU A 1 158 ? -0.722 -5.290 2.452 1.00 91.94 158 LEU A N 1
ATOM 1226 C CA . LEU A 1 158 ? -1.946 -4.628 2.915 1.00 91.94 158 LEU A CA 1
ATOM 1227 C C . LEU A 1 158 ? -2.502 -5.324 4.164 1.00 91.94 158 LEU A C 1
ATOM 1229 O O . LEU A 1 158 ? -2.713 -4.685 5.188 1.00 91.94 158 LEU A O 1
ATOM 1233 N N . LEU A 1 159 ? -2.630 -6.654 4.137 1.00 92.25 159 LEU A N 1
ATOM 1234 C CA . LEU A 1 159 ? -3.092 -7.456 5.279 1.00 92.25 159 LEU A CA 1
ATOM 1235 C C . LEU A 1 159 ? -2.246 -7.277 6.544 1.00 92.25 159 LEU A C 1
ATOM 1237 O O . LEU A 1 159 ? -2.768 -7.384 7.659 1.00 92.25 159 LEU A O 1
ATOM 1241 N N . LYS A 1 160 ? -0.938 -7.063 6.373 1.00 91.38 160 LYS A N 1
ATOM 1242 C CA . LYS A 1 160 ? -0.004 -6.876 7.482 1.00 91.38 160 LYS A CA 1
ATOM 1243 C C . LYS A 1 160 ? -0.153 -5.500 8.132 1.00 91.38 160 LYS A C 1
ATOM 1245 O O . LYS A 1 160 ? -0.131 -5.442 9.354 1.00 91.38 160 LYS A O 1
ATOM 1250 N N . HIS A 1 161 ? -0.330 -4.443 7.339 1.00 91.62 161 HIS A N 1
ATOM 1251 C CA . HIS A 1 161 ? -0.277 -3.054 7.820 1.00 91.62 161 HIS A CA 1
ATOM 1252 C C . HIS A 1 161 ? -1.647 -2.359 7.898 1.00 91.62 161 HIS A C 1
ATOM 1254 O O . HIS A 1 161 ? -1.711 -1.198 8.280 1.00 91.62 161 HIS A O 1
ATOM 1260 N N . VAL A 1 162 ? -2.752 -3.044 7.578 1.00 91.38 162 VAL A N 1
ATOM 1261 C CA . VAL A 1 162 ? -4.113 -2.472 7.672 1.00 91.38 162 VAL A CA 1
ATOM 1262 C C . VAL A 1 162 ? -4.508 -2.069 9.097 1.00 91.38 162 VAL A C 1
ATOM 1264 O O . VAL A 1 162 ? -5.274 -1.133 9.274 1.00 91.38 162 VAL A O 1
ATOM 1267 N N . ALA A 1 163 ? -3.968 -2.754 10.109 1.00 88.94 163 ALA A N 1
ATOM 1268 C CA . ALA A 1 163 ? -4.208 -2.440 11.519 1.00 88.94 163 ALA A CA 1
ATOM 1269 C C . ALA A 1 163 ? -3.187 -1.438 12.091 1.00 88.94 163 ALA A C 1
ATOM 1271 O O . ALA A 1 163 ? -3.305 -1.033 13.245 1.00 88.94 163 ALA A O 1
ATOM 1272 N N . ASP A 1 164 ? -2.167 -1.047 11.316 1.00 90.38 164 ASP A N 1
ATOM 1273 C CA . ASP A 1 164 ? -1.166 -0.091 11.780 1.00 90.38 164 ASP A CA 1
ATOM 1274 C C . ASP A 1 164 ? -1.682 1.342 11.565 1.00 90.38 164 ASP A C 1
ATOM 1276 O O . ASP A 1 164 ? -1.777 1.793 10.420 1.00 90.38 164 ASP A O 1
ATOM 1280 N N . PRO A 1 165 ? -1.923 2.134 12.628 1.00 88.00 165 PRO A N 1
ATOM 1281 C CA . PRO A 1 165 ? -2.495 3.478 12.495 1.00 88.00 165 PRO A CA 1
ATOM 1282 C C . PRO A 1 165 ? -1.580 4.458 11.745 1.00 88.00 165 PRO A C 1
ATOM 1284 O O . PRO A 1 165 ? -2.037 5.483 11.256 1.00 88.00 165 PRO A O 1
ATOM 1287 N N . ARG A 1 166 ? -0.281 4.150 11.629 1.00 90.00 166 ARG A N 1
ATOM 1288 C CA . ARG A 1 166 ? 0.703 4.974 10.904 1.00 90.00 166 ARG A CA 1
ATOM 1289 C C . ARG A 1 166 ? 0.543 4.915 9.388 1.00 90.00 166 ARG A C 1
ATOM 1291 O O . ARG A 1 166 ? 0.928 5.855 8.707 1.00 90.00 166 ARG A O 1
ATOM 1298 N N . PHE A 1 167 ? 0.060 3.786 8.875 1.00 90.31 167 PHE A N 1
ATOM 1299 C CA . PHE A 1 167 ? -0.022 3.515 7.440 1.00 90.31 167 PHE A CA 1
ATOM 1300 C C . PHE A 1 167 ? -1.452 3.207 6.987 1.00 90.31 167 PHE A C 1
ATOM 1302 O O . PHE A 1 167 ? -1.675 3.079 5.789 1.00 90.31 167 PHE A O 1
ATOM 1309 N N . GLY A 1 168 ? -2.408 3.101 7.917 1.00 88.31 168 GLY A N 1
ATOM 1310 C CA . GLY A 1 168 ? -3.780 2.670 7.652 1.00 88.31 168 GLY A CA 1
ATOM 1311 C C . GLY A 1 168 ? -4.477 3.456 6.544 1.00 88.31 168 GLY A C 1
ATOM 1312 O O . GLY A 1 168 ? -5.031 2.839 5.645 1.00 88.31 168 GLY A O 1
ATOM 1313 N N . GLU A 1 169 ? -4.388 4.790 6.550 1.00 90.75 169 GLU A N 1
ATOM 1314 C CA . GLU A 1 169 ? -4.984 5.645 5.506 1.00 90.75 169 GLU A CA 1
ATOM 1315 C C . GLU A 1 169 ? -4.427 5.304 4.113 1.00 90.75 169 GLU A C 1
ATOM 1317 O O . GLU A 1 169 ? -5.169 4.908 3.218 1.00 90.75 169 GLU A O 1
ATOM 1322 N N . MET A 1 170 ? -3.098 5.292 3.983 1.00 91.94 170 MET A N 1
ATOM 1323 C CA . MET A 1 170 ? -2.392 4.913 2.753 1.00 91.94 170 MET A CA 1
ATOM 1324 C C . MET A 1 170 ? -2.736 3.487 2.293 1.00 91.94 170 MET A C 1
ATOM 1326 O O . MET A 1 170 ? -2.870 3.214 1.102 1.00 91.94 170 MET A O 1
ATOM 1330 N N . VAL A 1 171 ? -2.852 2.546 3.235 1.00 93.56 171 VAL A N 1
ATOM 1331 C CA . VAL A 1 171 ? -3.210 1.147 2.960 1.00 93.56 171 VAL A CA 1
ATOM 1332 C C . VAL A 1 171 ? -4.646 1.048 2.450 1.00 93.56 171 VAL A C 1
ATOM 1334 O O . VAL A 1 171 ? -4.886 0.283 1.517 1.00 93.56 171 VAL A O 1
ATOM 1337 N N . CYS A 1 172 ? -5.580 1.812 3.017 1.00 91.88 172 CYS A N 1
ATOM 1338 C CA . CYS A 1 172 ? -6.965 1.879 2.557 1.00 91.88 172 CYS A CA 1
ATOM 1339 C C . CYS A 1 172 ? -7.058 2.433 1.132 1.00 91.88 172 CYS A C 1
ATOM 1341 O O . CYS A 1 172 ? -7.746 1.837 0.305 1.00 91.88 172 CYS A O 1
ATOM 1343 N N . ASP A 1 173 ? -6.317 3.496 0.815 1.00 91.88 173 ASP A N 1
ATOM 1344 C CA . ASP A 1 173 ? -6.291 4.071 -0.535 1.00 91.88 173 ASP A CA 1
ATOM 1345 C C . ASP A 1 173 ? -5.769 3.066 -1.565 1.00 91.88 173 ASP A C 1
ATOM 1347 O O . ASP A 1 173 ? -6.399 2.822 -2.598 1.00 91.88 173 ASP A O 1
ATOM 1351 N N . VAL A 1 174 ? -4.650 2.401 -1.258 1.00 93.31 174 VAL A N 1
ATOM 1352 C CA . VAL A 1 174 ? -4.098 1.354 -2.128 1.00 93.31 174 VAL A CA 1
ATOM 1353 C C . VAL A 1 174 ? -5.064 0.174 -2.245 1.00 93.31 174 VAL A C 1
ATOM 1355 O O . VAL A 1 174 ? -5.241 -0.357 -3.339 1.00 93.31 174 VAL A O 1
ATOM 1358 N N . ALA A 1 175 ? -5.708 -0.238 -1.150 1.00 93.19 175 ALA A N 1
ATOM 1359 C CA . ALA A 1 175 ? -6.682 -1.324 -1.165 1.00 93.19 175 ALA A CA 1
ATOM 1360 C C . ALA A 1 175 ? -7.896 -0.990 -2.043 1.00 93.19 175 ALA A C 1
ATOM 1362 O O . ALA A 1 175 ? -8.317 -1.849 -2.815 1.00 93.19 175 ALA A O 1
ATOM 1363 N N . ASN A 1 176 ? -8.409 0.242 -1.988 1.00 93.44 176 ASN A N 1
ATOM 1364 C CA . ASN A 1 176 ? -9.507 0.696 -2.843 1.00 93.44 176 ASN A CA 1
ATOM 1365 C C . ASN A 1 176 ? -9.130 0.608 -4.325 1.00 93.44 176 ASN A C 1
ATOM 1367 O O . ASN A 1 176 ? -9.867 0.002 -5.102 1.00 93.44 176 ASN A O 1
ATOM 1371 N N . VAL A 1 177 ? -7.949 1.113 -4.702 1.00 93.62 177 VAL A N 1
ATOM 1372 C CA . VAL A 1 177 ? -7.452 1.027 -6.087 1.00 93.62 177 VAL A CA 1
ATOM 1373 C C . VAL A 1 177 ? -7.293 -0.430 -6.530 1.00 93.62 177 VAL A C 1
ATOM 1375 O O . VAL A 1 177 ? -7.692 -0.787 -7.637 1.00 93.62 177 VAL A O 1
ATOM 1378 N N . VAL A 1 178 ? -6.738 -1.296 -5.677 1.00 92.81 178 VAL A N 1
ATOM 1379 C CA . VAL A 1 178 ? -6.577 -2.726 -5.989 1.00 92.81 178 VAL A CA 1
ATOM 1380 C C . VAL A 1 178 ? -7.934 -3.408 -6.178 1.00 92.81 178 VAL A C 1
ATOM 1382 O O . VAL A 1 178 ? -8.105 -4.147 -7.145 1.00 92.81 178 VAL A O 1
ATOM 1385 N N . VAL A 1 179 ? -8.904 -3.161 -5.294 1.00 91.75 179 VAL A N 1
ATOM 1386 C CA . VAL A 1 179 ? -10.251 -3.738 -5.413 1.00 91.75 179 VAL A CA 1
ATOM 1387 C C . VAL A 1 179 ? -10.911 -3.262 -6.702 1.00 91.75 179 VAL A C 1
ATOM 1389 O O . VAL A 1 179 ? -11.387 -4.095 -7.465 1.00 91.75 179 VAL A O 1
ATOM 1392 N N . GLU A 1 180 ? -10.883 -1.965 -7.001 1.00 92.81 180 GLU A N 1
ATOM 1393 C CA . GLU A 1 180 ? -11.486 -1.412 -8.218 1.00 92.81 180 GLU A CA 1
ATOM 1394 C C . GLU A 1 180 ? -10.879 -2.027 -9.490 1.00 92.81 180 GLU A C 1
ATOM 1396 O O . GLU A 1 180 ? -11.606 -2.445 -10.391 1.00 92.81 180 GLU A O 1
ATOM 1401 N N . MET A 1 181 ? -9.549 -2.153 -9.550 1.00 91.50 181 MET A N 1
ATOM 1402 C CA . MET A 1 181 ? -8.858 -2.698 -10.723 1.00 91.50 181 MET A CA 1
ATOM 1403 C C . MET A 1 181 ? -9.100 -4.193 -10.936 1.00 91.50 181 MET A C 1
ATOM 1405 O O . MET A 1 181 ? -9.214 -4.631 -12.079 1.00 91.50 181 MET A O 1
ATOM 1409 N N . TYR A 1 182 ? -9.153 -4.978 -9.858 1.00 90.06 182 TYR A N 1
ATOM 1410 C CA . TYR A 1 182 ? -9.215 -6.439 -9.938 1.00 90.06 182 TYR A CA 1
ATOM 1411 C C . TYR A 1 182 ? -10.617 -7.012 -9.693 1.00 90.06 182 TYR A C 1
ATOM 1413 O O . TYR A 1 182 ? -10.795 -8.217 -9.845 1.00 90.06 182 TYR A O 1
ATOM 1421 N N . THR A 1 183 ? -11.629 -6.175 -9.421 1.00 89.75 183 THR A N 1
ATOM 1422 C CA . THR A 1 183 ? -13.047 -6.581 -9.331 1.00 89.75 183 THR A CA 1
ATOM 1423 C C . THR A 1 183 ? -13.506 -7.502 -10.472 1.00 89.75 183 THR A C 1
ATOM 1425 O O . THR A 1 183 ? -14.088 -8.541 -10.164 1.00 89.75 183 THR A O 1
ATOM 1428 N N . PRO A 1 184 ? -13.241 -7.215 -11.767 1.00 88.38 184 PRO A N 1
ATOM 1429 C CA . PRO A 1 184 ? -13.706 -8.085 -12.854 1.00 88.38 184 PRO A CA 1
ATOM 1430 C C . PRO A 1 184 ? -12.993 -9.446 -12.918 1.00 88.38 184 PRO A C 1
ATOM 1432 O O . PRO A 1 184 ? -13.457 -10.343 -13.616 1.00 88.38 184 PRO A O 1
ATOM 1435 N N . VAL A 1 185 ? -11.867 -9.600 -12.218 1.00 84.31 185 VAL A N 1
ATOM 1436 C CA . VAL A 1 185 ? -11.020 -10.806 -12.219 1.00 84.31 185 VAL A CA 1
ATOM 1437 C C . VAL A 1 185 ? -11.201 -11.621 -10.923 1.00 84.31 185 VAL A C 1
ATOM 1439 O O . VAL A 1 185 ? -10.683 -12.732 -10.806 1.00 84.31 185 VAL A O 1
ATOM 1442 N N . LEU A 1 186 ? -11.959 -11.104 -9.946 1.00 82.31 186 LEU A N 1
ATOM 1443 C CA . LEU A 1 186 ? -12.296 -11.826 -8.713 1.00 82.31 186 LEU A CA 1
ATOM 1444 C C . LEU A 1 186 ? -13.038 -13.133 -9.035 1.00 82.31 186 LEU A C 1
ATOM 1446 O O . LEU A 1 186 ? -13.936 -13.153 -9.876 1.00 82.31 186 LEU A O 1
ATOM 1450 N N . GLY A 1 187 ? -12.676 -14.226 -8.359 1.00 82.06 187 GLY A N 1
ATOM 1451 C CA . GLY A 1 187 ? -13.245 -15.558 -8.600 1.00 82.06 187 GLY A CA 1
ATOM 1452 C C . GLY A 1 187 ? -12.439 -16.454 -9.545 1.00 82.06 187 GLY A C 1
ATOM 1453 O O . GLY A 1 187 ? -12.750 -17.638 -9.662 1.00 82.06 187 GLY A O 1
ATOM 1454 N N . GLN A 1 188 ? -11.408 -15.933 -10.222 1.00 86.31 188 GLN A N 1
ATOM 1455 C CA . GLN A 1 188 ? -10.571 -16.737 -11.127 1.00 86.31 188 GLN A CA 1
ATOM 1456 C C . GLN A 1 188 ? -9.456 -17.508 -10.404 1.00 86.31 188 GLN A C 1
ATOM 1458 O O . GLN A 1 188 ? -9.009 -18.541 -10.898 1.00 86.31 188 GLN A O 1
ATOM 1463 N N . SER A 1 189 ? -9.004 -17.028 -9.238 1.00 88.06 189 SER A N 1
ATOM 1464 C CA . SER A 1 189 ? -7.931 -17.655 -8.458 1.00 88.06 189 SER A CA 1
ATOM 1465 C C . SER A 1 189 ? -8.324 -17.775 -6.981 1.00 88.06 189 SER A C 1
ATOM 1467 O O . SER A 1 189 ? -8.443 -16.755 -6.291 1.00 88.06 189 SER A O 1
ATOM 1469 N N . PRO A 1 190 ? -8.438 -19.006 -6.438 1.00 88.50 190 PRO A N 1
ATOM 1470 C CA . PRO A 1 190 ? -8.890 -19.219 -5.063 1.00 88.50 190 PRO A CA 1
ATOM 1471 C C . PRO A 1 190 ? -7.908 -18.663 -4.023 1.00 88.50 190 PRO A C 1
ATOM 1473 O O . PRO A 1 190 ? -8.299 -18.344 -2.898 1.00 88.50 190 PRO A O 1
ATOM 1476 N N . LEU A 1 191 ? -6.624 -18.534 -4.381 1.00 88.31 191 LEU A N 1
ATOM 1477 C CA . LEU A 1 191 ? -5.594 -17.971 -3.509 1.00 88.31 191 LEU A CA 1
ATOM 1478 C C . LEU A 1 191 ? -5.872 -16.489 -3.238 1.00 88.31 191 LEU A C 1
ATOM 1480 O O . LEU A 1 191 ? -5.904 -16.059 -2.081 1.00 88.31 191 LEU A O 1
ATOM 1484 N N . ILE A 1 192 ? -6.098 -15.720 -4.301 1.00 89.25 192 ILE A N 1
ATOM 1485 C CA . ILE A 1 192 ? -6.348 -14.281 -4.231 1.00 89.25 192 ILE A CA 1
ATOM 1486 C C . ILE A 1 192 ? -7.685 -13.999 -3.547 1.00 89.25 192 ILE A C 1
ATOM 1488 O O . ILE A 1 192 ? -7.743 -13.154 -2.651 1.00 89.25 192 ILE A O 1
ATOM 1492 N N . ASP A 1 193 ? -8.721 -14.774 -3.866 1.00 90.56 193 ASP A N 1
ATOM 1493 C CA . ASP A 1 193 ? -10.032 -14.649 -3.229 1.00 90.56 193 ASP A CA 1
ATOM 1494 C C . ASP A 1 193 ? -9.940 -14.865 -1.709 1.00 90.56 193 ASP A C 1
ATOM 1496 O O . ASP A 1 193 ? -10.486 -14.088 -0.919 1.00 90.56 193 ASP A O 1
ATOM 1500 N N . ALA A 1 194 ? -9.166 -15.861 -1.263 1.00 91.81 194 ALA A N 1
ATOM 1501 C CA . ALA A 1 194 ? -8.936 -16.090 0.161 1.00 91.81 194 ALA A CA 1
ATOM 1502 C C . ALA A 1 194 ? -8.220 -14.907 0.841 1.00 91.81 194 ALA A C 1
ATOM 1504 O O . ALA A 1 194 ? -8.509 -14.602 2.004 1.00 91.81 194 ALA A O 1
ATOM 1505 N N . LEU A 1 195 ? -7.297 -14.227 0.149 1.00 91.81 195 LEU A N 1
ATOM 1506 C CA . LEU A 1 195 ? -6.624 -13.032 0.667 1.00 91.81 195 LEU A CA 1
ATOM 1507 C C . LEU A 1 195 ? -7.575 -11.833 0.751 1.00 91.81 195 LEU A C 1
ATOM 1509 O O . LEU A 1 195 ? -7.573 -11.151 1.778 1.00 91.81 195 LEU A O 1
ATOM 1513 N N . PHE A 1 196 ? -8.431 -11.615 -0.250 1.00 92.31 196 PHE A N 1
ATOM 1514 C CA . PHE A 1 196 ? -9.454 -10.565 -0.210 1.00 92.31 196 PHE A CA 1
ATOM 1515 C C . PHE A 1 196 ? -10.472 -10.793 0.909 1.00 92.31 196 PHE A C 1
ATOM 1517 O O . PHE A 1 196 ? -10.770 -9.867 1.663 1.00 92.31 196 PHE A O 1
ATOM 1524 N N . VAL A 1 197 ? -10.935 -12.030 1.107 1.00 92.81 197 VAL A N 1
ATOM 1525 C CA . VAL A 1 197 ? -11.836 -12.369 2.223 1.00 92.81 197 VAL A CA 1
ATOM 1526 C C . VAL A 1 197 ? -11.157 -12.123 3.571 1.00 92.81 197 VAL A C 1
ATOM 1528 O O . VAL A 1 197 ? -11.776 -11.605 4.503 1.00 92.81 197 VAL A O 1
ATOM 1531 N N . ARG A 1 198 ? -9.868 -12.460 3.708 1.00 94.06 198 ARG A N 1
ATOM 1532 C CA . ARG A 1 198 ? -9.103 -12.140 4.926 1.00 94.06 198 ARG A CA 1
ATOM 1533 C C . ARG A 1 198 ? -8.977 -10.634 5.132 1.00 94.06 198 ARG A C 1
ATOM 1535 O O . ARG A 1 198 ? -9.098 -10.186 6.271 1.00 94.06 198 ARG A O 1
ATOM 1542 N N . LEU A 1 199 ? -8.762 -9.870 4.062 1.00 92.56 199 LEU A N 1
ATOM 1543 C CA . LEU A 1 199 ? -8.633 -8.415 4.122 1.00 92.56 199 LEU A CA 1
ATOM 1544 C C . LEU A 1 199 ? -9.950 -7.792 4.572 1.00 92.56 199 LEU A C 1
ATOM 1546 O O . LEU A 1 199 ? -9.960 -7.025 5.528 1.00 92.56 199 LEU A O 1
ATOM 1550 N N . GLN A 1 200 ? -11.065 -8.223 3.985 1.00 93.12 200 GLN A N 1
ATOM 1551 C CA . GLN A 1 200 ? -12.404 -7.800 4.379 1.00 93.12 200 GLN A CA 1
ATOM 1552 C C . GLN A 1 200 ? -12.685 -8.100 5.857 1.00 93.12 200 GLN A C 1
ATOM 1554 O O . GLN A 1 200 ? -13.135 -7.220 6.588 1.00 93.12 200 GLN A O 1
ATOM 1559 N N . LYS A 1 201 ? -12.384 -9.318 6.331 1.00 94.81 201 LYS A N 1
ATOM 1560 C CA . LYS A 1 201 ? -12.563 -9.689 7.746 1.00 94.81 201 LYS A CA 1
ATOM 1561 C C . LYS A 1 201 ? -11.712 -8.822 8.677 1.00 94.81 201 LYS A C 1
ATOM 1563 O O . LYS A 1 201 ? -12.204 -8.399 9.720 1.00 94.81 201 LYS A O 1
ATOM 1568 N N . LYS A 1 202 ? -10.461 -8.543 8.300 1.00 93.25 202 LYS A N 1
ATOM 1569 C CA . LYS A 1 202 ? -9.551 -7.666 9.052 1.00 93.25 202 LYS A CA 1
ATOM 1570 C C . LYS A 1 202 ? -10.067 -6.230 9.121 1.00 93.25 202 LYS A C 1
ATOM 1572 O O . LYS A 1 202 ? -10.157 -5.690 10.216 1.00 93.25 202 LYS A O 1
ATOM 1577 N N . VAL A 1 203 ? -10.465 -5.651 7.990 1.00 93.19 203 VAL A N 1
ATOM 1578 C CA . VAL A 1 203 ? -11.041 -4.298 7.931 1.00 93.19 203 VAL A CA 1
ATOM 1579 C C . VAL A 1 203 ? -12.333 -4.224 8.747 1.00 93.19 203 VAL A C 1
ATOM 1581 O O . VAL A 1 203 ? -12.525 -3.294 9.523 1.00 93.19 203 VAL A O 1
ATOM 1584 N N . ALA A 1 204 ? -13.207 -5.228 8.650 1.00 94.75 204 ALA A N 1
ATOM 1585 C CA . ALA A 1 204 ? -14.440 -5.272 9.433 1.00 94.75 204 ALA A CA 1
ATOM 1586 C C . ALA A 1 204 ? -14.178 -5.363 10.947 1.00 94.75 204 ALA A C 1
ATOM 1588 O O . ALA A 1 204 ? -14.901 -4.742 11.727 1.00 94.75 204 ALA A O 1
ATOM 1589 N N . ALA A 1 205 ? -13.161 -6.121 11.366 1.00 94.25 205 ALA A N 1
ATOM 1590 C CA . ALA A 1 205 ? -12.745 -6.191 12.765 1.00 94.25 205 ALA A CA 1
ATOM 1591 C C . ALA A 1 205 ? -12.200 -4.842 13.258 1.00 94.25 205 ALA A C 1
ATOM 1593 O O . ALA A 1 205 ? -12.613 -4.377 14.318 1.00 94.25 205 ALA A O 1
ATOM 1594 N N . GLU A 1 206 ? -11.360 -4.182 12.460 1.00 92.31 206 GLU A N 1
ATOM 1595 C CA . GLU A 1 206 ? -10.800 -2.864 12.775 1.00 92.31 206 GLU A CA 1
ATOM 1596 C C . GLU A 1 206 ? -11.898 -1.796 12.901 1.00 92.31 206 GLU A C 1
ATOM 1598 O O . GLU A 1 206 ? -11.948 -1.055 13.877 1.00 92.31 206 GLU A O 1
ATOM 1603 N N . LEU A 1 207 ? -12.870 -1.778 11.983 1.00 93.88 207 LEU A N 1
ATOM 1604 C CA . LEU A 1 207 ? -14.007 -0.856 12.055 1.00 93.88 207 LEU A CA 1
ATOM 1605 C C . LEU A 1 207 ? -14.885 -1.089 13.292 1.00 93.88 207 LEU A C 1
ATOM 1607 O O . LEU A 1 207 ? -15.443 -0.139 13.842 1.00 93.88 207 LEU A O 1
ATOM 1611 N N . ARG A 1 208 ? -15.050 -2.343 13.732 1.00 96.38 208 ARG A N 1
ATOM 1612 C CA . ARG A 1 208 ? -15.766 -2.652 14.982 1.00 96.38 208 ARG A CA 1
ATOM 1613 C C . ARG A 1 208 ? -14.988 -2.141 16.190 1.00 96.38 208 ARG A C 1
ATOM 1615 O O . ARG A 1 208 ? -15.575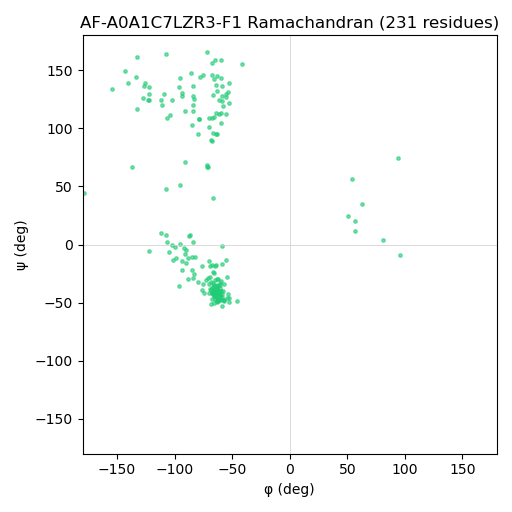 -1.450 17.018 1.00 96.38 208 ARG A O 1
ATOM 1622 N N . PHE A 1 209 ? -13.684 -2.406 16.231 1.00 94.44 209 PHE A N 1
ATOM 1623 C CA . PHE A 1 209 ? -12.794 -1.932 17.287 1.00 94.44 209 PHE A CA 1
ATOM 1624 C C . PHE A 1 209 ? -12.802 -0.401 17.394 1.00 94.44 209 PHE A C 1
ATOM 1626 O O . PHE A 1 209 ? -13.030 0.145 18.471 1.00 94.44 209 PHE A O 1
ATOM 1633 N N . GLN A 1 210 ? -12.673 0.308 16.272 1.00 93.69 210 GLN A N 1
ATOM 1634 C CA . GLN A 1 210 ? -12.719 1.772 16.243 1.00 93.69 210 GLN A CA 1
ATOM 1635 C C . GLN A 1 210 ? -14.074 2.325 16.705 1.00 93.69 210 GLN A C 1
ATOM 1637 O O . GLN A 1 210 ? -14.117 3.305 17.447 1.00 93.69 210 GLN A O 1
ATOM 1642 N N . LYS A 1 211 ? -15.192 1.684 16.337 1.00 96.81 211 LYS A N 1
ATOM 1643 C CA . LYS A 1 211 ? -16.528 2.073 16.826 1.00 96.81 211 LYS A CA 1
ATOM 1644 C C . LYS A 1 211 ? -16.652 1.928 18.341 1.00 96.81 211 LYS A C 1
ATOM 1646 O O . LYS A 1 211 ? -17.245 2.793 18.980 1.00 96.81 211 LYS A O 1
ATOM 1651 N N . GLU A 1 212 ? -16.129 0.852 18.917 1.00 97.25 212 GLU A N 1
ATOM 1652 C CA . GLU A 1 212 ? -16.117 0.652 20.372 1.00 97.25 212 GLU A CA 1
ATOM 1653 C C . GLU A 1 212 ? -15.207 1.665 21.072 1.00 97.25 212 GLU A C 1
ATOM 1655 O O . GLU A 1 212 ? -15.609 2.266 22.068 1.00 97.25 212 GLU A O 1
ATOM 1660 N N . LEU A 1 213 ? -14.036 1.937 20.497 1.00 96.69 213 LEU A N 1
ATOM 1661 C CA . LEU A 1 213 ? -13.081 2.910 21.018 1.00 96.69 213 LEU A CA 1
ATOM 1662 C C . LEU A 1 213 ? -13.658 4.333 21.033 1.00 96.69 213 LEU A C 1
ATOM 1664 O O . LEU A 1 213 ? -13.513 5.045 22.025 1.00 96.69 213 LEU A O 1
ATOM 1668 N N . ILE A 1 214 ? -14.383 4.731 19.982 1.00 96.62 214 ILE A N 1
ATOM 1669 C CA . ILE A 1 214 ? -15.078 6.027 19.927 1.00 96.62 214 ILE A CA 1
ATOM 1670 C C . ILE A 1 214 ? -16.175 6.114 20.996 1.00 96.62 214 ILE A C 1
ATOM 1672 O O . ILE A 1 214 ? -16.305 7.149 21.647 1.00 96.62 214 ILE A O 1
ATOM 1676 N N . LYS A 1 215 ? -16.941 5.038 21.224 1.00 97.06 215 LYS A N 1
ATOM 1677 C CA . LYS A 1 215 ? -17.964 5.003 22.286 1.00 97.06 215 LYS A CA 1
ATOM 1678 C C . LYS A 1 215 ? -17.343 5.154 23.674 1.00 97.06 215 LYS A C 1
ATOM 1680 O O . LYS A 1 215 ? -17.836 5.945 24.472 1.00 97.06 215 LYS A O 1
ATOM 1685 N N . ALA A 1 216 ? -16.259 4.427 23.948 1.00 97.25 216 ALA A N 1
ATOM 1686 C CA . ALA A 1 216 ? -15.549 4.509 25.221 1.00 97.25 216 ALA A CA 1
ATOM 1687 C C . ALA A 1 216 ? -14.954 5.906 25.447 1.00 97.25 216 ALA A C 1
ATOM 1689 O O . ALA A 1 216 ? -15.116 6.471 26.526 1.00 97.25 216 ALA A O 1
ATOM 1690 N N . LYS A 1 217 ? -14.341 6.495 24.409 1.00 97.12 217 LYS A N 1
ATOM 1691 C CA . LYS A 1 217 ? -13.856 7.879 24.447 1.00 97.12 217 LYS A CA 1
ATOM 1692 C C . LYS A 1 217 ? -14.990 8.856 24.771 1.00 97.12 217 LYS A C 1
ATOM 1694 O O . LYS A 1 217 ? -14.843 9.655 25.683 1.00 97.12 217 LYS A O 1
ATOM 1699 N N . GLY A 1 218 ? -16.133 8.749 24.091 1.00 97.50 218 GLY A N 1
ATOM 1700 C CA . GLY A 1 218 ? -17.285 9.618 24.345 1.00 97.50 218 GLY A CA 1
ATOM 1701 C C . GLY A 1 218 ? -17.831 9.503 25.773 1.00 97.50 218 GLY A C 1
ATOM 1702 O O . GLY A 1 218 ? -18.150 10.515 26.388 1.00 97.50 218 GLY A O 1
ATOM 1703 N N . ALA A 1 219 ? -17.888 8.290 26.332 1.00 96.75 219 ALA A N 1
ATOM 1704 C CA . ALA A 1 219 ? -18.291 8.086 27.723 1.00 96.75 219 ALA A CA 1
ATOM 1705 C C . ALA A 1 219 ? -17.298 8.716 28.718 1.00 96.75 219 ALA A C 1
ATOM 1707 O O . ALA A 1 219 ? -17.716 9.344 29.690 1.00 96.75 219 ALA A O 1
ATOM 1708 N N . LEU A 1 220 ? -15.991 8.593 28.463 1.00 96.50 220 LEU A N 1
ATOM 1709 C CA . LEU A 1 220 ? -14.957 9.248 29.271 1.00 96.50 220 LEU A CA 1
ATOM 1710 C C . LEU A 1 220 ? -15.039 10.773 29.173 1.00 96.50 220 LEU A C 1
ATOM 1712 O O . LEU A 1 220 ? -14.986 11.441 30.201 1.00 96.50 220 LEU A O 1
ATOM 1716 N N . ASP A 1 221 ? -15.229 11.316 27.970 1.00 96.12 221 ASP A N 1
ATOM 1717 C CA . ASP A 1 221 ? -15.378 12.756 27.749 1.00 96.12 221 ASP A CA 1
ATOM 1718 C C . ASP A 1 221 ? -16.590 13.309 28.527 1.00 96.12 221 ASP A C 1
ATOM 1720 O O . ASP A 1 221 ? -16.488 14.365 29.152 1.00 96.12 221 ASP A O 1
ATOM 1724 N N . MET A 1 222 ? -17.712 12.574 28.580 1.00 95.12 222 MET A N 1
ATOM 1725 C CA . MET A 1 222 ? -18.883 12.945 29.392 1.00 95.12 222 MET A CA 1
ATOM 1726 C C . MET A 1 222 ? -18.578 12.969 30.896 1.00 95.12 222 MET A C 1
ATOM 1728 O O . MET A 1 222 ? -18.967 13.911 31.587 1.00 95.12 222 MET A O 1
ATOM 1732 N N . LEU A 1 223 ? -17.872 11.957 31.410 1.00 95.44 223 LEU A N 1
ATOM 1733 C CA . LEU A 1 223 ? -17.496 11.893 32.826 1.00 95.44 223 LEU A CA 1
ATOM 1734 C C . LEU A 1 223 ? -16.507 13.002 33.203 1.00 95.44 223 LEU A C 1
ATOM 1736 O O . LEU A 1 223 ? -16.675 13.642 34.239 1.00 95.44 223 LEU A O 1
ATOM 1740 N N . LEU A 1 224 ? -15.510 13.263 32.354 1.00 94.69 224 LEU A N 1
ATOM 1741 C CA . LEU A 1 224 ? -14.533 14.332 32.564 1.00 94.69 224 LEU A CA 1
ATOM 1742 C C . LEU A 1 224 ? -15.189 15.714 32.504 1.00 94.69 224 LEU A C 1
ATOM 1744 O O . LEU A 1 224 ? -14.908 16.554 33.358 1.00 94.69 224 LEU A O 1
ATOM 1748 N N . ALA A 1 225 ? -16.101 15.941 31.554 1.00 94.12 225 ALA A N 1
ATOM 1749 C CA . ALA A 1 225 ? -16.861 17.185 31.470 1.00 94.12 225 ALA A CA 1
ATOM 1750 C C . ALA A 1 225 ? -17.742 17.399 32.711 1.00 94.12 225 ALA A C 1
ATOM 1752 O O . ALA A 1 225 ? -17.771 18.497 33.266 1.00 94.12 225 ALA A O 1
ATOM 1753 N N . SER A 1 226 ? -18.409 16.344 33.194 1.00 92.81 226 SER A N 1
ATOM 1754 C CA . SER A 1 226 ? -19.186 16.407 34.434 1.00 92.81 226 SER A CA 1
ATOM 1755 C C . SER A 1 226 ? -18.302 16.703 35.647 1.00 92.81 226 SER A C 1
ATOM 1757 O O . SER A 1 226 ? -18.668 17.542 36.464 1.00 92.81 226 SER A O 1
ATOM 1759 N N . ALA A 1 227 ? -17.146 16.048 35.775 1.00 90.31 227 ALA A N 1
ATOM 1760 C CA . ALA A 1 227 ? -16.225 16.260 36.891 1.00 90.31 227 ALA A CA 1
ATOM 1761 C C . ALA A 1 227 ? -15.642 17.684 36.909 1.00 90.31 227 ALA A C 1
ATOM 1763 O O . ALA A 1 227 ? -15.536 18.287 37.977 1.00 90.31 227 ALA A O 1
ATOM 1764 N N . ALA A 1 228 ? -15.318 18.240 35.738 1.00 89.50 228 ALA A N 1
ATOM 1765 C CA . ALA A 1 228 ? -14.837 19.614 35.603 1.00 89.50 228 ALA A CA 1
ATOM 1766 C C . ALA A 1 228 ? -15.900 20.651 36.010 1.00 89.50 228 ALA A C 1
ATOM 1768 O O . ALA A 1 228 ? -15.571 21.648 36.646 1.00 89.50 228 ALA A O 1
ATOM 1769 N N . LEU A 1 229 ? -17.179 20.404 35.701 1.00 84.19 229 LEU A N 1
ATOM 1770 C CA . LEU A 1 229 ? -18.283 21.260 36.156 1.00 84.19 229 LEU A CA 1
ATOM 1771 C C . LEU A 1 229 ? -18.401 21.277 37.688 1.00 84.19 229 LEU A C 1
ATOM 1773 O O . LEU A 1 229 ? -18.600 22.340 38.267 1.00 84.19 229 LEU A O 1
ATOM 1777 N N . PHE A 1 230 ? -18.216 20.129 38.349 1.00 76.12 230 PHE A N 1
ATOM 1778 C CA . PHE A 1 230 ? -18.246 20.038 39.815 1.00 76.12 230 PHE A CA 1
ATOM 1779 C C . PHE A 1 230 ? -17.064 20.715 40.516 1.00 76.12 230 PHE A C 1
ATOM 1781 O O . PHE A 1 230 ? -17.156 20.974 41.706 1.00 76.12 230 PHE A O 1
ATOM 1788 N N . THR A 1 231 ? -15.954 20.985 39.824 1.00 65.81 231 THR A N 1
ATOM 1789 C CA . THR A 1 231 ? -14.785 21.651 40.432 1.00 65.81 231 THR A CA 1
ATOM 1790 C C . THR A 1 231 ? -14.855 23.178 40.364 1.00 65.81 231 THR A C 1
ATOM 1792 O O . THR A 1 231 ? -14.040 23.850 40.990 1.00 65.81 231 THR A O 1
ATOM 1795 N N . ILE A 1 232 ? -15.788 23.726 39.578 1.00 58.22 232 ILE A N 1
ATOM 1796 C CA . ILE A 1 232 ? -15.967 25.171 39.364 1.00 58.22 232 ILE A CA 1
ATOM 1797 C C . ILE A 1 232 ? -17.147 25.720 40.200 1.00 58.22 232 ILE A C 1
ATOM 1799 O O . ILE A 1 232 ? -17.270 26.935 40.351 1.00 58.22 232 ILE A O 1
ATOM 1803 N N . ALA A 1 233 ? -17.988 24.838 40.754 1.00 48.09 233 ALA A N 1
ATOM 1804 C CA . ALA A 1 233 ? -19.055 25.156 41.709 1.00 48.09 233 ALA A CA 1
ATOM 1805 C C . ALA A 1 233 ? -18.572 24.988 43.156 1.00 48.09 233 ALA A C 1
ATOM 1807 O O . ALA A 1 233 ? -19.001 25.801 44.004 1.00 48.09 233 ALA A O 1
#

pLDDT: mean 80.59, std 16.61, range [41.59, 97.5]